Protein AF-B8CAY1-F1 (afdb_monomer_lite)

Organism: Thalassiosira pseudonana (NCBI:txid35128)

Foldseek 3Di:
DDDDDDDDDDDDDDDDDDDDDDPPDDPPPPPPPPPPPPVPPPPPAFQDDLLRCLLQCLLLQWAQDPVRAIDRPLDPPDRSRRPDPVNVVVVCPDPSSVVVVVPDDDPVNVVSVVRSVVSSVPDPDPDDDPVSSVVSVVVSVVVVVPVPDPDDDDDDDDDDDDDVVVVVVVVVVVVVVVVVVVLVVQLVVLVVQLVVLVVVLVVLVVVLVVDPDPVVNVVSVVVNVVSVVSNVVSCVVNVNPPPDDDPDDPPDDD

Radius of gyration: 33.26 Å; chains: 1; bounding box: 83×61×89 Å

pLDDT: mean 76.06, std 18.25, range [37.25, 98.0]

Structure (mmCIF, N/CA/C/O backbone):
data_AF-B8CAY1-F1
#
_entry.id   AF-B8CAY1-F1
#
loop_
_atom_site.group_PDB
_atom_site.id
_atom_site.type_symbol
_atom_site.label_atom_id
_atom_site.label_alt_id
_atom_site.label_comp_id
_atom_site.label_asym_id
_atom_site.label_entity_id
_atom_site.label_seq_id
_atom_site.pdbx_PDB_ins_code
_atom_site.Cartn_x
_atom_site.Cartn_y
_atom_site.Cartn_z
_atom_site.occupancy
_atom_site.B_iso_or_equiv
_atom_site.auth_seq_id
_atom_site.auth_comp_id
_atom_site.auth_asym_id
_atom_site.auth_atom_id
_atom_site.pdbx_PDB_model_num
ATOM 1 N N . MET A 1 1 ? -17.511 -25.324 -53.288 1.00 44.19 1 MET A N 1
ATOM 2 C CA . MET A 1 1 ? -16.467 -26.202 -53.855 1.00 44.19 1 MET A CA 1
ATOM 3 C C . MET A 1 1 ? -15.215 -25.355 -54.034 1.00 44.19 1 MET A C 1
ATOM 5 O O . MET A 1 1 ? -15.142 -24.613 -54.999 1.00 44.19 1 MET A O 1
ATOM 9 N N . TYR A 1 2 ? -14.311 -25.354 -53.051 1.00 42.50 2 TYR A N 1
ATOM 10 C CA . TYR A 1 2 ? -13.087 -24.544 -53.081 1.00 42.50 2 TYR A CA 1
ATOM 11 C C . TYR A 1 2 ? -11.891 -25.460 -53.331 1.00 42.50 2 TYR A C 1
ATOM 13 O O . TYR A 1 2 ? -11.649 -26.403 -52.581 1.00 42.50 2 TYR A O 1
ATOM 21 N N . THR A 1 3 ? -11.205 -25.211 -54.442 1.00 58.97 3 THR A N 1
ATOM 22 C CA . THR A 1 3 ? -10.085 -25.995 -54.959 1.00 58.97 3 THR A CA 1
ATOM 23 C C . THR A 1 3 ? -8.805 -25.697 -54.186 1.00 58.97 3 THR A C 1
ATOM 25 O O . THR A 1 3 ? -8.375 -24.552 -54.074 1.00 58.97 3 THR A O 1
ATOM 28 N N . ASN A 1 4 ? -8.215 -26.769 -53.671 1.00 51.41 4 ASN A N 1
ATOM 29 C CA . ASN A 1 4 ? -6.983 -26.834 -52.901 1.00 51.41 4 ASN A CA 1
ATOM 30 C C . ASN A 1 4 ? -5.775 -26.691 -53.853 1.00 51.41 4 ASN A C 1
ATOM 32 O O . ASN A 1 4 ? -5.495 -27.605 -54.628 1.00 51.41 4 ASN A O 1
ATOM 36 N N . GLN A 1 5 ? -5.095 -25.540 -53.847 1.00 64.19 5 GLN A N 1
ATOM 37 C CA . GLN A 1 5 ? -3.869 -25.316 -54.626 1.00 64.19 5 GLN A CA 1
ATOM 38 C C . GLN A 1 5 ? -2.645 -25.749 -53.808 1.00 64.19 5 GLN A C 1
ATOM 40 O O . GLN A 1 5 ? -2.213 -25.067 -52.882 1.00 64.19 5 GLN A O 1
ATOM 45 N N . HIS A 1 6 ? -2.100 -26.910 -54.172 1.00 61.19 6 HIS A N 1
ATOM 46 C CA . HIS A 1 6 ? -0.779 -27.386 -53.770 1.00 61.19 6 HIS A CA 1
ATOM 47 C C . HIS A 1 6 ? 0.325 -26.460 -54.303 1.00 61.19 6 HIS A C 1
ATOM 49 O O . HIS A 1 6 ? 0.373 -26.175 -55.499 1.00 61.19 6 HIS A O 1
ATOM 55 N N . GLN A 1 7 ? 1.248 -26.054 -53.430 1.00 64.50 7 GLN A N 1
ATOM 56 C CA . GLN A 1 7 ? 2.532 -25.470 -53.822 1.00 64.50 7 GLN A CA 1
ATOM 57 C C . GLN A 1 7 ? 3.607 -26.571 -53.897 1.00 64.50 7 GLN A C 1
ATOM 59 O O . GLN A 1 7 ? 3.694 -27.381 -52.971 1.00 64.50 7 GLN A O 1
ATOM 64 N N . PRO A 1 8 ? 4.434 -26.621 -54.959 1.00 66.00 8 PRO A N 1
ATOM 65 C CA . PRO A 1 8 ? 5.536 -27.572 -55.060 1.00 66.00 8 PRO A CA 1
ATOM 66 C C . PRO A 1 8 ? 6.765 -27.129 -54.251 1.00 66.00 8 PRO A C 1
ATOM 68 O O . PRO A 1 8 ? 7.164 -25.963 -54.262 1.00 66.00 8 PRO A O 1
ATOM 71 N N . ALA A 1 9 ? 7.381 -28.104 -53.580 1.00 54.41 9 ALA A N 1
ATOM 72 C CA . ALA A 1 9 ? 8.656 -27.983 -52.888 1.00 54.41 9 ALA A CA 1
ATOM 73 C C . ALA A 1 9 ? 9.803 -27.778 -53.892 1.00 54.41 9 ALA A C 1
ATOM 75 O O . ALA A 1 9 ? 10.026 -28.608 -54.774 1.00 54.41 9 ALA A O 1
ATOM 76 N N . MET A 1 10 ? 10.543 -26.682 -53.739 1.00 60.94 10 MET A N 1
ATOM 77 C CA . MET A 1 10 ? 11.768 -26.416 -54.491 1.00 60.94 10 MET A CA 1
ATOM 78 C C . MET A 1 10 ? 12.955 -26.992 -53.712 1.00 60.94 10 MET A C 1
ATOM 80 O O . MET A 1 10 ? 13.333 -26.479 -52.660 1.00 60.94 10 MET A O 1
ATOM 84 N N . ASN A 1 11 ? 13.514 -28.081 -54.240 1.00 55.41 11 ASN A N 1
ATOM 85 C CA . ASN A 1 11 ? 14.822 -28.621 -53.878 1.00 55.41 11 ASN A CA 1
ATOM 86 C C . ASN A 1 11 ? 15.917 -27.670 -54.377 1.00 55.41 11 ASN A C 1
ATOM 88 O O . ASN A 1 11 ? 16.112 -27.547 -55.585 1.00 55.41 11 ASN A O 1
ATOM 92 N N . THR A 1 12 ? 16.677 -27.061 -53.471 1.00 63.47 12 THR A N 1
ATOM 93 C CA . THR A 1 12 ? 17.927 -26.373 -53.819 1.00 63.47 12 THR A CA 1
ATOM 94 C C . THR A 1 12 ? 19.101 -27.288 -53.497 1.00 63.47 12 THR A C 1
ATOM 96 O O . THR A 1 12 ? 19.533 -27.408 -52.352 1.00 63.47 12 THR A O 1
ATOM 99 N N . MET A 1 13 ? 19.605 -27.961 -54.533 1.00 51.16 13 MET A N 1
ATOM 100 C CA . MET A 1 13 ? 20.924 -28.582 -54.523 1.00 51.16 13 MET A CA 1
ATOM 101 C C . MET A 1 13 ? 21.979 -27.479 -54.641 1.00 51.16 13 MET A C 1
ATOM 103 O O . MET A 1 13 ? 22.050 -26.812 -55.669 1.00 51.16 13 MET A O 1
ATOM 107 N N . HIS A 1 14 ? 22.818 -27.313 -53.622 1.00 58.50 14 HIS A N 1
ATOM 108 C CA . HIS A 1 14 ? 24.089 -26.605 -53.759 1.00 58.50 14 HIS A CA 1
ATOM 109 C C . HIS A 1 14 ? 25.234 -27.601 -53.594 1.00 58.50 14 HIS A C 1
ATOM 111 O O . HIS A 1 14 ? 25.633 -27.969 -52.494 1.00 58.50 14 HIS A O 1
ATOM 117 N N . THR A 1 15 ? 25.643 -28.101 -54.759 1.00 55.75 15 THR A N 1
ATOM 118 C CA . THR A 1 15 ? 27.023 -28.283 -55.223 1.00 55.75 15 THR A CA 1
ATOM 119 C C . THR A 1 15 ? 28.120 -28.241 -54.158 1.00 55.75 15 THR A C 1
ATOM 121 O O . THR A 1 15 ? 28.493 -27.183 -53.650 1.00 55.75 15 THR A O 1
ATOM 124 N N . ALA A 1 16 ? 28.688 -29.422 -53.921 1.00 51.72 16 ALA A N 1
ATOM 125 C CA . ALA A 1 16 ? 30.078 -29.593 -53.541 1.00 51.72 16 ALA A CA 1
ATOM 126 C C . ALA A 1 16 ? 30.981 -29.080 -54.671 1.00 51.72 16 ALA A C 1
ATOM 128 O O . ALA A 1 16 ? 30.746 -29.454 -55.812 1.00 51.72 16 ALA A O 1
ATOM 129 N N . GLU A 1 17 ? 31.970 -28.249 -54.339 1.00 53.72 17 GLU A 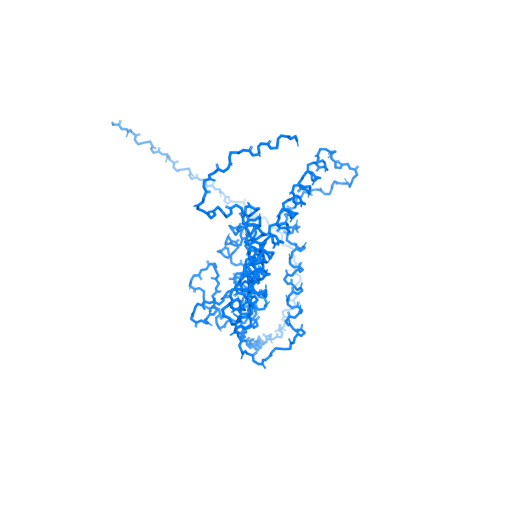N 1
ATOM 130 C CA . GLU A 1 17 ? 33.270 -28.104 -55.018 1.00 53.72 17 GLU A CA 1
ATOM 131 C C . GLU A 1 17 ? 34.014 -26.905 -54.411 1.00 53.72 17 GLU A C 1
ATOM 133 O O . GLU A 1 17 ? 33.701 -25.756 -54.698 1.00 53.72 17 GLU A O 1
ATOM 138 N N . HIS A 1 18 ? 34.973 -27.179 -53.523 1.00 53.41 18 HIS A N 1
ATOM 139 C CA . HIS A 1 18 ? 36.296 -26.543 -53.542 1.00 53.41 18 HIS A CA 1
ATOM 140 C C . HIS A 1 18 ? 37.198 -27.206 -52.493 1.00 53.41 18 HIS A C 1
ATOM 142 O O . HIS A 1 18 ? 37.331 -26.765 -51.352 1.00 53.41 18 HIS A O 1
ATOM 148 N N . LEU A 1 19 ? 37.821 -28.305 -52.918 1.00 54.28 19 LEU A N 1
ATOM 149 C CA . LEU A 1 19 ? 39.133 -28.708 -52.430 1.00 54.28 19 LEU A CA 1
ATOM 150 C C . LEU A 1 19 ? 40.148 -27.768 -53.084 1.00 54.28 19 LEU A C 1
ATOM 152 O O . LEU A 1 19 ? 40.289 -27.765 -54.305 1.00 54.28 19 LEU A O 1
ATOM 156 N N . ALA A 1 20 ? 40.823 -26.953 -52.283 1.00 55.09 20 ALA A N 1
ATOM 157 C CA . ALA A 1 20 ? 42.065 -26.311 -52.680 1.00 55.09 20 ALA A CA 1
ATOM 158 C C . ALA A 1 20 ? 43.007 -26.297 -51.479 1.00 55.09 20 ALA A C 1
ATOM 160 O O . ALA A 1 20 ? 42.711 -25.727 -50.428 1.00 55.09 20 ALA A O 1
ATOM 161 N N . ASP A 1 21 ? 44.116 -26.992 -51.683 1.00 53.00 21 ASP A N 1
ATOM 162 C CA . ASP A 1 21 ? 45.284 -27.088 -50.834 1.00 53.00 21 ASP A CA 1
ATOM 163 C C . ASP A 1 21 ? 45.759 -25.732 -50.315 1.00 53.00 21 ASP A C 1
ATOM 165 O O . ASP A 1 21 ? 46.073 -24.826 -51.083 1.00 53.00 21 ASP A O 1
ATOM 169 N N . LEU A 1 22 ? 45.934 -25.651 -48.999 1.00 53.59 22 LEU A N 1
ATOM 170 C CA . LEU A 1 22 ? 46.933 -24.792 -48.374 1.00 53.59 22 LEU A CA 1
ATOM 171 C C . LEU A 1 22 ? 47.542 -25.573 -47.210 1.00 53.59 22 LEU A C 1
ATOM 173 O O . LEU A 1 22 ? 47.241 -25.367 -46.035 1.00 53.59 22 LEU A O 1
ATOM 177 N N . ALA A 1 23 ? 48.415 -26.508 -47.586 1.00 52.19 23 ALA A N 1
ATOM 178 C CA . ALA A 1 23 ? 49.401 -27.124 -46.715 1.00 52.19 23 ALA A CA 1
ATOM 179 C C . ALA A 1 23 ? 50.360 -26.038 -46.202 1.00 52.19 23 ALA A C 1
ATOM 181 O O . ALA A 1 23 ? 51.444 -25.818 -46.736 1.00 52.19 23 ALA A O 1
ATOM 182 N N . THR A 1 24 ? 49.937 -25.331 -45.157 1.00 56.81 24 THR A N 1
ATOM 183 C CA . THR A 1 24 ? 50.842 -24.539 -44.328 1.00 56.81 24 THR A CA 1
ATOM 184 C C . THR A 1 24 ? 51.292 -25.470 -43.218 1.00 56.81 24 THR A C 1
ATOM 186 O O . THR A 1 24 ? 50.493 -25.844 -42.361 1.00 56.81 24 THR A O 1
ATOM 189 N N . GLY A 1 25 ? 52.548 -25.912 -43.287 1.00 52.34 25 GLY A N 1
ATOM 190 C CA . GLY A 1 25 ? 53.170 -26.729 -42.255 1.00 52.34 25 GLY A CA 1
ATOM 191 C C . GLY A 1 25 ? 53.068 -26.026 -40.907 1.00 52.34 25 GLY A C 1
ATOM 192 O O . GLY A 1 25 ? 53.825 -25.099 -40.625 1.00 52.34 25 GLY A O 1
ATOM 193 N N . MET A 1 26 ? 52.113 -26.458 -40.085 1.00 51.56 26 MET A N 1
ATOM 194 C CA . MET A 1 26 ? 52.107 -26.115 -38.675 1.00 51.56 26 MET A CA 1
ATOM 195 C C . MET A 1 26 ? 53.232 -26.913 -38.012 1.00 51.56 26 MET A C 1
ATOM 197 O O . MET A 1 26 ? 53.276 -28.135 -38.181 1.00 51.56 26 MET A O 1
ATOM 201 N N . PRO A 1 27 ? 54.151 -26.260 -37.282 1.00 56.41 27 PRO A N 1
ATOM 202 C CA . PRO A 1 27 ? 55.134 -26.979 -36.492 1.00 56.41 27 PRO A CA 1
ATOM 203 C C . PRO A 1 27 ? 54.383 -27.902 -35.531 1.00 56.41 27 PRO A C 1
ATOM 205 O O . PRO A 1 27 ? 53.401 -27.484 -34.912 1.00 56.41 27 PRO A O 1
ATOM 208 N N . GLN A 1 28 ? 54.823 -29.159 -35.443 1.00 52.56 28 GLN A N 1
ATOM 209 C CA . GLN A 1 28 ? 54.393 -30.086 -34.405 1.00 52.56 28 GLN A CA 1
ATOM 210 C C . GLN A 1 28 ? 54.752 -29.457 -33.058 1.00 52.56 28 GLN A C 1
ATOM 212 O O . GLN A 1 28 ? 55.863 -29.613 -32.560 1.00 52.56 28 GLN A O 1
ATOM 217 N N . ALA A 1 29 ? 53.818 -28.692 -32.497 1.00 54.00 29 ALA A N 1
ATOM 218 C CA . ALA A 1 29 ? 53.838 -28.371 -31.091 1.00 54.00 29 ALA A CA 1
ATOM 219 C C . ALA A 1 29 ? 53.759 -29.720 -30.386 1.00 54.00 29 ALA A C 1
ATOM 221 O O . ALA A 1 29 ? 52.777 -30.452 -30.540 1.00 54.00 29 ALA A O 1
ATOM 222 N N . GLU A 1 30 ? 54.850 -30.073 -29.712 1.00 51.19 30 GLU A N 1
ATOM 223 C CA . GLU A 1 30 ? 54.909 -31.178 -28.774 1.00 51.19 30 GLU A CA 1
ATOM 224 C C . GLU A 1 30 ? 53.593 -31.185 -27.998 1.00 51.19 30 GLU A C 1
ATOM 226 O O . GLU A 1 30 ? 53.228 -30.186 -27.370 1.00 51.19 30 GLU A O 1
ATOM 231 N N . TYR A 1 31 ? 52.846 -32.287 -28.103 1.00 55.62 31 TYR A N 1
ATOM 232 C CA . TYR A 1 31 ? 51.716 -32.575 -27.233 1.00 55.62 31 TYR A CA 1
ATOM 233 C C . TYR A 1 31 ? 52.285 -32.744 -25.823 1.00 55.62 31 TYR A C 1
ATOM 235 O O . TYR A 1 31 ? 52.458 -33.855 -25.323 1.00 55.62 31 TYR A O 1
ATOM 243 N N . GLY A 1 32 ? 52.632 -31.618 -25.201 1.00 47.75 32 GLY A N 1
ATOM 244 C CA . GLY A 1 32 ? 52.890 -31.529 -23.788 1.00 47.75 32 GLY A CA 1
ATOM 245 C C . GLY A 1 32 ? 51.671 -32.123 -23.117 1.00 47.75 32 GLY A C 1
ATOM 246 O O . GLY A 1 32 ? 50.548 -31.684 -23.368 1.00 47.75 32 GLY A O 1
ATOM 247 N N . HIS A 1 33 ? 51.906 -33.177 -22.340 1.00 54.03 33 HIS A N 1
ATOM 248 C CA . HIS A 1 33 ? 50.968 -33.704 -21.368 1.00 54.03 33 HIS A CA 1
ATOM 249 C C . HIS A 1 33 ? 50.264 -32.516 -20.712 1.00 54.03 33 HIS A C 1
ATOM 251 O O . HIS A 1 33 ? 50.858 -31.803 -19.901 1.00 54.03 33 HIS A O 1
ATOM 257 N N . HIS A 1 34 ? 49.019 -32.259 -21.120 1.00 56.81 34 HIS A N 1
ATOM 258 C CA . HIS A 1 34 ? 48.169 -31.330 -20.406 1.00 56.81 34 HIS A CA 1
ATOM 259 C C . HIS A 1 34 ? 48.083 -31.936 -19.008 1.00 56.81 34 HIS A C 1
ATOM 261 O O . HIS A 1 34 ? 47.646 -33.086 -18.908 1.00 56.81 34 HIS A O 1
ATOM 267 N N . PRO A 1 35 ? 48.572 -31.257 -17.954 1.00 60.88 35 PRO A N 1
ATOM 268 C CA . PRO A 1 35 ? 48.470 -31.805 -16.616 1.00 60.88 35 PRO A CA 1
ATOM 269 C C . PRO A 1 35 ? 46.997 -32.100 -16.416 1.00 60.88 35 PRO A C 1
ATOM 271 O O . PRO A 1 35 ? 46.182 -31.207 -16.665 1.00 60.88 35 PRO A O 1
ATOM 274 N N . ASP A 1 36 ? 46.675 -33.350 -16.071 1.00 55.72 36 ASP A N 1
ATOM 275 C CA . ASP A 1 36 ? 45.325 -33.783 -15.751 1.00 55.72 36 ASP A CA 1
ATOM 276 C C . ASP A 1 36 ? 44.711 -32.701 -14.875 1.00 55.72 36 ASP A C 1
ATOM 278 O O . ASP A 1 36 ? 45.026 -32.573 -13.686 1.00 55.72 36 ASP A O 1
ATOM 282 N N . HIS A 1 37 ? 43.874 -31.857 -15.485 1.00 59.72 37 HIS A N 1
ATOM 283 C CA . HIS A 1 37 ? 43.064 -30.913 -14.758 1.00 59.72 37 HIS A CA 1
ATOM 284 C C . HIS A 1 37 ? 42.048 -31.805 -14.083 1.00 59.72 37 HIS A C 1
ATOM 286 O O . HIS A 1 37 ? 40.958 -32.031 -14.603 1.00 59.72 37 HIS A O 1
ATOM 292 N N . GLN A 1 38 ? 42.448 -32.362 -12.938 1.00 58.31 38 GLN A N 1
ATOM 293 C CA . GLN A 1 38 ? 41.553 -32.963 -11.985 1.00 58.31 38 GLN A CA 1
ATOM 294 C C . GLN A 1 38 ? 40.477 -31.909 -11.806 1.00 58.31 38 GLN A C 1
ATOM 296 O O . GLN A 1 38 ? 40.709 -30.856 -11.206 1.00 58.31 38 GLN A O 1
ATOM 301 N N . HIS A 1 39 ? 39.326 -32.136 -12.438 1.00 57.56 39 HIS A N 1
ATOM 302 C CA . HIS A 1 39 ? 38.147 -31.322 -12.260 1.00 57.56 39 HIS A CA 1
ATOM 303 C C . HIS A 1 39 ? 37.698 -31.607 -10.835 1.00 57.56 39 HIS A C 1
ATOM 305 O O . HIS A 1 39 ? 36.785 -32.400 -10.599 1.00 57.56 39 HIS A O 1
ATOM 311 N N . GLY A 1 40 ? 38.418 -31.013 -9.878 1.00 59.66 40 GLY A N 1
ATOM 312 C CA . GLY A 1 40 ? 38.117 -31.058 -8.469 1.00 59.66 40 GLY A CA 1
ATOM 313 C C . GLY A 1 40 ? 36.659 -30.684 -8.380 1.00 59.66 40 GLY A C 1
ATOM 314 O O . GLY A 1 40 ? 36.261 -29.609 -8.842 1.00 59.66 40 GLY A O 1
ATOM 315 N N . LYS A 1 41 ? 35.846 -31.641 -7.923 1.00 67.38 41 LYS A N 1
ATOM 316 C CA . LYS A 1 41 ? 34.405 -31.463 -7.796 1.00 67.38 41 LYS A CA 1
ATOM 317 C C . LYS A 1 41 ? 34.234 -30.192 -6.980 1.00 67.38 41 LYS A C 1
ATOM 319 O O . LYS A 1 41 ? 34.569 -30.187 -5.798 1.00 67.38 41 LYS A O 1
ATOM 324 N N . ARG A 1 42 ? 33.814 -29.101 -7.636 1.00 65.56 42 ARG A N 1
ATOM 325 C CA . ARG A 1 42 ? 33.653 -27.812 -6.962 1.00 65.56 42 ARG A CA 1
ATOM 326 C C . ARG A 1 42 ? 32.787 -28.073 -5.732 1.00 65.56 42 ARG A C 1
ATOM 328 O O . ARG A 1 42 ? 31.792 -28.797 -5.874 1.00 65.56 42 ARG A O 1
ATOM 335 N N . PRO A 1 43 ? 33.165 -27.561 -4.549 1.00 73.25 43 PRO A N 1
ATOM 336 C CA . PRO A 1 43 ? 32.352 -27.740 -3.359 1.00 73.25 43 PRO A CA 1
ATOM 337 C C . PRO A 1 43 ? 30.927 -27.318 -3.712 1.00 73.25 43 PRO A C 1
ATOM 339 O O . PRO A 1 43 ? 30.716 -26.229 -4.251 1.00 73.25 43 PRO A O 1
ATOM 342 N N . ARG A 1 44 ? 29.967 -28.234 -3.528 1.00 73.00 44 ARG A N 1
ATOM 343 C CA . ARG A 1 44 ? 28.569 -27.963 -3.871 1.00 73.00 44 ARG A CA 1
ATOM 344 C C . ARG A 1 44 ? 28.138 -26.764 -3.038 1.00 73.00 44 ARG A C 1
ATOM 346 O O . ARG A 1 44 ? 28.232 -26.810 -1.812 1.00 73.00 44 ARG A O 1
ATOM 353 N N . ALA A 1 45 ? 27.736 -25.686 -3.705 1.00 84.06 45 ALA A N 1
ATOM 354 C CA . ALA A 1 45 ? 27.273 -24.504 -3.006 1.00 84.06 45 ALA A CA 1
ATOM 355 C C . ALA A 1 45 ? 26.043 -24.877 -2.169 1.00 84.06 45 ALA A C 1
ATOM 357 O O . ALA A 1 45 ? 25.208 -25.686 -2.583 1.00 84.06 45 ALA A O 1
ATOM 358 N N . LYS A 1 46 ? 25.973 -24.330 -0.955 1.00 89.25 46 LYS A N 1
ATOM 359 C CA . LYS A 1 46 ? 24.850 -24.586 -0.057 1.00 89.25 46 LYS A CA 1
ATOM 360 C C . LYS A 1 46 ? 23.578 -23.964 -0.657 1.00 89.25 46 LYS A C 1
ATOM 362 O O . LYS A 1 46 ? 23.658 -22.842 -1.172 1.00 89.25 46 LYS A O 1
ATOM 367 N N . PRO A 1 47 ? 22.428 -24.661 -0.601 1.00 91.94 47 PRO A N 1
ATOM 368 C CA . PRO A 1 47 ? 21.140 -24.058 -0.921 1.00 91.94 47 PRO A CA 1
ATOM 369 C C . PRO A 1 47 ? 20.924 -22.786 -0.100 1.00 91.94 47 PRO A C 1
ATOM 371 O O . PRO A 1 47 ? 21.348 -22.715 1.056 1.00 91.94 47 PRO A O 1
ATOM 374 N N . LEU A 1 48 ? 20.295 -21.780 -0.706 1.00 90.44 48 LEU A N 1
ATOM 375 C CA . LEU A 1 48 ? 19.945 -20.558 0.014 1.00 90.44 48 LEU A CA 1
ATOM 376 C C . LEU A 1 48 ? 18.787 -20.834 0.973 1.00 90.44 48 LEU A C 1
ATOM 378 O O . LEU A 1 48 ? 17.856 -21.562 0.623 1.00 90.44 48 LEU A O 1
ATOM 382 N N . THR A 1 49 ? 18.818 -20.209 2.152 1.00 91.25 49 THR A N 1
ATOM 383 C CA . THR A 1 49 ? 17.642 -20.201 3.033 1.00 91.25 49 THR A CA 1
ATOM 384 C C . THR A 1 49 ? 16.513 -19.400 2.394 1.00 91.25 49 THR A C 1
ATOM 386 O O . THR A 1 49 ? 16.729 -18.628 1.448 1.00 91.25 49 THR A O 1
ATOM 389 N N . HIS A 1 50 ? 15.293 -19.558 2.912 1.00 91.00 50 HIS A N 1
ATOM 390 C CA . HIS A 1 50 ? 14.152 -18.870 2.327 1.00 91.00 50 HIS A CA 1
ATOM 391 C C . HIS A 1 50 ? 14.330 -17.343 2.352 1.00 91.00 50 HIS A C 1
ATOM 393 O O . HIS A 1 50 ? 14.213 -16.660 1.330 1.00 91.00 50 HIS A O 1
ATOM 399 N N . LYS A 1 51 ? 14.734 -16.824 3.512 1.00 88.62 51 LYS A N 1
ATOM 400 C CA . LYS A 1 51 ? 15.012 -15.404 3.720 1.00 88.62 51 LYS A CA 1
ATOM 401 C C . LYS A 1 51 ? 16.096 -14.895 2.766 1.00 88.62 51 LYS A C 1
ATOM 403 O O . LYS A 1 51 ? 15.901 -13.884 2.097 1.00 88.62 51 LYS A O 1
ATOM 408 N N . GLN A 1 52 ? 17.198 -15.636 2.607 1.00 90.31 52 GLN A N 1
ATOM 409 C CA . GLN A 1 52 ? 18.288 -15.266 1.693 1.00 90.31 52 GLN A CA 1
ATOM 410 C C . GLN A 1 52 ? 17.845 -15.191 0.227 1.00 90.31 52 GLN A C 1
ATOM 412 O O . GLN A 1 52 ? 18.257 -14.285 -0.502 1.00 90.31 52 GLN A O 1
ATOM 417 N N . ALA A 1 53 ? 17.030 -16.147 -0.218 1.00 92.06 53 ALA A N 1
ATOM 418 C CA . ALA A 1 53 ? 16.531 -16.182 -1.585 1.00 92.06 53 ALA A CA 1
ATOM 419 C C . ALA A 1 53 ? 15.578 -15.014 -1.876 1.00 92.06 53 ALA A C 1
ATOM 421 O O . ALA A 1 53 ? 15.733 -14.355 -2.906 1.00 92.06 53 ALA A O 1
ATOM 422 N N . LEU A 1 54 ? 14.652 -14.711 -0.959 1.00 90.56 54 LEU A N 1
ATOM 423 C CA . LEU A 1 54 ? 13.764 -13.549 -1.068 1.00 90.56 54 LEU A CA 1
ATOM 424 C C . LEU A 1 54 ? 14.574 -12.258 -1.126 1.00 90.56 54 LEU A C 1
ATOM 426 O O . LEU A 1 54 ? 14.451 -11.490 -2.073 1.00 90.56 54 LEU A O 1
ATOM 430 N N . ILE A 1 55 ? 15.476 -12.064 -0.168 1.00 88.88 55 ILE A N 1
ATOM 431 C CA . ILE A 1 55 ? 16.311 -10.867 -0.068 1.00 88.88 55 ILE A CA 1
ATOM 432 C C . ILE A 1 55 ? 17.098 -10.619 -1.363 1.00 88.88 55 ILE A C 1
ATOM 434 O O . ILE A 1 55 ? 17.119 -9.498 -1.873 1.00 88.88 55 ILE A O 1
ATOM 438 N N . LYS A 1 56 ? 17.708 -11.659 -1.943 1.00 91.44 56 LYS A N 1
ATOM 439 C CA . LYS A 1 56 ? 18.513 -11.511 -3.165 1.00 91.44 56 LYS A CA 1
ATOM 440 C C . LYS A 1 56 ? 17.688 -11.379 -4.442 1.00 91.44 56 LYS A C 1
ATOM 442 O O . LYS A 1 56 ? 18.143 -10.727 -5.382 1.00 91.44 56 LYS A O 1
ATOM 447 N N . PHE A 1 57 ? 16.526 -12.025 -4.517 1.00 93.06 57 PHE A N 1
ATOM 448 C CA . PHE A 1 57 ? 15.859 -12.273 -5.796 1.00 93.06 57 PHE A CA 1
ATOM 449 C C . PHE A 1 57 ? 14.378 -11.876 -5.855 1.00 93.06 57 PHE A C 1
ATOM 451 O O . PHE A 1 57 ? 13.740 -12.134 -6.877 1.00 93.06 57 PHE A O 1
ATOM 458 N N . TRP A 1 58 ? 13.826 -11.199 -4.840 1.00 90.44 58 TRP A N 1
ATOM 459 C CA . TRP A 1 58 ? 12.432 -10.722 -4.845 1.00 90.44 58 TRP A CA 1
ATOM 460 C C . TRP A 1 58 ? 12.096 -9.895 -6.096 1.00 90.44 58 TRP A C 1
ATOM 462 O O . TRP A 1 58 ? 11.064 -10.093 -6.739 1.00 90.44 58 TRP A O 1
ATOM 472 N N . SER A 1 59 ? 13.024 -9.032 -6.523 1.00 89.62 59 SER A N 1
ATOM 473 C CA . SER A 1 59 ? 12.860 -8.161 -7.695 1.00 89.62 59 SER A CA 1
ATOM 474 C C . SER A 1 59 ? 12.723 -8.931 -9.014 1.00 89.62 59 SER A C 1
ATOM 476 O O . SER A 1 59 ? 12.193 -8.397 -9.992 1.00 89.62 59 SER A O 1
ATOM 478 N N . ARG A 1 60 ? 13.154 -10.198 -9.031 1.00 91.31 60 ARG A N 1
ATOM 479 C CA . ARG A 1 60 ? 13.085 -11.117 -10.175 1.00 91.31 60 ARG A CA 1
ATOM 480 C C . ARG A 1 60 ? 11.930 -12.114 -10.071 1.00 91.31 60 ARG A C 1
ATOM 482 O O . ARG A 1 60 ? 11.925 -13.121 -10.765 1.00 91.31 60 ARG A O 1
ATOM 489 N N . GLY A 1 61 ? 10.939 -11.848 -9.220 1.00 90.44 61 GLY A N 1
ATOM 490 C CA . GLY A 1 61 ? 9.728 -12.669 -9.144 1.00 90.44 61 GLY A CA 1
ATOM 491 C C . GLY A 1 61 ? 9.835 -13.887 -8.235 1.00 90.44 61 GLY A C 1
ATOM 492 O O . GLY A 1 61 ? 9.113 -14.857 -8.447 1.00 90.44 61 GLY A O 1
ATOM 493 N N . ILE A 1 62 ? 10.737 -13.859 -7.254 1.00 92.69 62 ILE A N 1
ATOM 494 C CA . ILE A 1 62 ? 10.757 -14.844 -6.170 1.00 92.69 62 ILE A CA 1
ATOM 495 C C . ILE A 1 62 ? 9.810 -14.381 -5.063 1.00 92.69 62 ILE A C 1
ATOM 497 O O . ILE A 1 62 ? 9.922 -13.249 -4.597 1.00 92.69 62 ILE A O 1
ATOM 501 N N . VAL A 1 63 ? 8.887 -15.255 -4.665 1.00 91.19 63 VAL A N 1
ATOM 502 C CA . VAL A 1 63 ? 7.855 -14.990 -3.651 1.00 91.19 63 VAL A CA 1
ATOM 503 C C . VAL A 1 63 ? 7.687 -16.196 -2.728 1.00 91.19 63 VAL A C 1
ATOM 505 O O . VAL A 1 63 ? 7.976 -17.326 -3.128 1.00 91.19 63 VAL A O 1
ATOM 508 N N . LEU A 1 64 ? 7.204 -15.965 -1.507 1.00 90.56 64 LEU A N 1
ATOM 509 C CA . LEU A 1 64 ? 6.632 -17.019 -0.667 1.00 90.56 64 LEU A CA 1
ATOM 510 C C . LEU A 1 64 ? 5.189 -17.284 -1.074 1.00 90.56 64 LEU A C 1
ATOM 512 O O . LEU A 1 64 ? 4.415 -16.345 -1.274 1.00 90.56 64 LEU A O 1
ATOM 516 N N . ASP A 1 65 ? 4.843 -18.560 -1.183 1.00 89.25 65 ASP A N 1
ATOM 517 C CA . ASP A 1 65 ? 3.462 -18.996 -1.331 1.00 89.25 65 ASP A CA 1
ATOM 518 C C . ASP A 1 65 ? 2.800 -19.198 0.045 1.00 89.25 65 ASP A C 1
ATOM 520 O O . ASP A 1 65 ? 3.458 -19.138 1.086 1.00 89.25 65 ASP A O 1
ATOM 524 N N . ALA A 1 66 ? 1.488 -19.430 0.062 1.00 87.12 66 ALA A N 1
ATOM 525 C CA . ALA A 1 66 ? 0.697 -19.593 1.283 1.00 87.12 66 ALA A CA 1
ATOM 526 C C . ALA A 1 66 ? 1.154 -20.775 2.161 1.00 87.12 66 ALA A C 1
ATOM 528 O O . ALA A 1 66 ? 0.911 -20.781 3.363 1.00 87.12 66 ALA A O 1
ATOM 529 N N . ASP A 1 67 ? 1.831 -21.762 1.568 1.00 88.00 67 ASP A N 1
ATOM 530 C CA . ASP A 1 67 ? 2.429 -22.912 2.256 1.00 88.00 67 ASP A CA 1
ATOM 531 C C . ASP A 1 67 ? 3.803 -22.601 2.890 1.00 88.00 67 ASP A C 1
ATOM 533 O O . ASP A 1 67 ? 4.437 -23.488 3.460 1.00 88.00 67 ASP A O 1
ATOM 537 N N . GLY A 1 68 ? 4.289 -21.360 2.777 1.00 85.56 68 GLY A N 1
ATOM 538 C CA . GLY A 1 68 ? 5.609 -20.946 3.254 1.00 85.56 68 GLY A CA 1
ATOM 539 C C . GLY A 1 68 ? 6.769 -21.440 2.381 1.00 85.56 68 GLY A C 1
ATOM 540 O O . GLY A 1 68 ? 7.936 -21.243 2.730 1.00 85.56 68 GLY A O 1
ATOM 541 N N . SER A 1 69 ? 6.484 -22.078 1.242 1.00 89.75 69 SER A N 1
ATOM 542 C CA . SER A 1 69 ? 7.506 -22.478 0.280 1.00 89.75 69 SER A CA 1
ATOM 543 C C . SER A 1 69 ? 7.822 -21.341 -0.687 1.00 89.75 69 SER A C 1
ATOM 545 O O . SER A 1 69 ? 6.969 -20.533 -1.058 1.00 89.75 69 SER A O 1
ATOM 547 N N . ILE A 1 70 ? 9.078 -21.274 -1.123 1.00 90.56 70 ILE A N 1
ATOM 548 C CA . ILE A 1 70 ? 9.477 -20.308 -2.145 1.00 90.56 70 ILE A CA 1
ATOM 549 C C . ILE A 1 70 ? 9.047 -20.799 -3.518 1.00 90.56 70 ILE A C 1
ATOM 551 O O . ILE A 1 70 ? 9.287 -21.955 -3.876 1.00 90.56 70 ILE A O 1
ATOM 555 N N . LYS A 1 71 ? 8.489 -19.891 -4.324 1.00 92.56 71 LYS A N 1
ATOM 556 C CA . LYS A 1 71 ? 8.125 -20.128 -5.727 1.00 92.56 71 LYS A CA 1
ATOM 557 C C . LYS A 1 71 ? 8.622 -18.990 -6.623 1.00 92.56 71 LYS A C 1
ATOM 559 O O . LYS A 1 71 ? 8.877 -17.873 -6.177 1.00 92.56 71 LYS A O 1
ATOM 564 N N . CYS A 1 72 ? 8.793 -19.299 -7.910 1.00 92.88 72 CYS A N 1
ATOM 565 C CA . CYS A 1 72 ? 8.989 -18.291 -8.955 1.00 92.88 72 CYS A CA 1
ATOM 566 C C . CYS A 1 72 ? 7.644 -17.976 -9.602 1.00 92.88 72 CYS A C 1
ATOM 568 O O . CYS A 1 72 ? 6.989 -18.882 -10.121 1.00 92.88 72 CYS A O 1
ATOM 570 N N . SER A 1 73 ? 7.292 -16.698 -9.698 1.00 90.31 73 SER A N 1
ATOM 571 C CA . SER A 1 73 ? 6.075 -16.229 -10.375 1.00 90.31 73 SER A CA 1
ATOM 572 C C . SER A 1 73 ? 5.995 -16.629 -11.854 1.00 90.31 73 SER A C 1
ATOM 574 O O . SER A 1 73 ? 4.918 -16.687 -12.438 1.00 90.31 73 SER A O 1
ATOM 576 N N . CYS A 1 74 ? 7.134 -16.940 -12.470 1.00 89.62 74 CYS A N 1
ATOM 577 C CA . CYS A 1 74 ? 7.241 -17.363 -13.859 1.00 89.62 74 CYS A CA 1
ATOM 578 C C . CYS A 1 74 ? 6.634 -18.748 -14.159 1.00 89.62 74 CYS A C 1
ATOM 580 O O . CYS A 1 74 ? 6.354 -19.052 -15.325 1.00 89.62 74 CYS A O 1
ATOM 582 N N . SER A 1 75 ? 6.512 -19.640 -13.164 1.00 81.06 75 SER A N 1
ATOM 583 C CA . SER A 1 75 ? 5.954 -20.980 -13.370 1.00 81.06 75 SER A CA 1
ATOM 584 C C . SER A 1 75 ? 5.712 -21.740 -12.055 1.00 81.06 75 SER A C 1
ATOM 586 O O . SER A 1 75 ? 6.655 -21.882 -11.274 1.00 81.06 75 SER A O 1
ATOM 588 N N . PRO A 1 76 ? 4.546 -22.395 -11.878 1.00 74.38 76 PRO A N 1
ATOM 589 C CA . PRO A 1 76 ? 4.270 -23.254 -10.717 1.00 74.38 76 PRO A CA 1
ATOM 590 C C . PRO A 1 76 ? 5.204 -24.467 -10.595 1.00 74.38 76 PRO A C 1
ATOM 592 O O . PRO A 1 76 ? 5.368 -25.030 -9.520 1.00 74.38 76 PRO A O 1
ATOM 595 N N . CYS A 1 77 ? 5.821 -24.901 -11.701 1.00 75.50 77 CYS A N 1
ATOM 596 C CA . CYS A 1 77 ? 6.697 -26.077 -11.712 1.00 75.50 77 CYS A CA 1
ATOM 597 C C . CYS A 1 77 ? 8.131 -25.809 -11.225 1.00 75.50 77 CYS A C 1
ATOM 599 O O . CYS A 1 77 ? 8.924 -26.745 -11.112 1.00 75.50 77 CYS A O 1
ATOM 601 N N . CYS A 1 78 ? 8.496 -24.555 -10.952 1.00 82.00 78 CYS A N 1
ATOM 602 C CA . CYS A 1 78 ? 9.810 -24.238 -10.408 1.00 82.00 78 CYS A CA 1
ATOM 603 C C . CYS A 1 78 ? 9.839 -24.578 -8.914 1.00 82.00 78 CYS A C 1
ATOM 605 O O . CYS A 1 78 ? 9.025 -24.066 -8.155 1.00 82.00 78 CYS A O 1
ATOM 607 N N . LYS A 1 79 ? 10.793 -25.422 -8.499 1.00 84.81 79 LYS A N 1
ATOM 608 C CA . LYS A 1 79 ? 11.024 -25.797 -7.094 1.00 84.81 79 LYS A CA 1
ATOM 609 C C . LYS A 1 79 ? 12.330 -25.170 -6.589 1.00 84.81 79 LYS A C 1
ATOM 611 O O . LYS A 1 79 ? 13.361 -25.842 -6.591 1.00 84.81 79 LYS A O 1
ATOM 616 N N . PRO A 1 80 ? 12.323 -23.881 -6.217 1.00 84.50 80 PRO A N 1
ATOM 617 C CA . PRO A 1 80 ? 13.534 -23.146 -5.861 1.00 84.50 80 PRO A CA 1
ATOM 618 C C . PRO A 1 80 ? 14.058 -23.453 -4.447 1.00 84.50 80 PRO A C 1
ATOM 620 O O . PRO A 1 80 ? 15.150 -23.022 -4.092 1.00 84.50 80 PRO A O 1
ATOM 623 N N . GLN A 1 81 ? 13.332 -24.249 -3.659 1.00 82.81 81 GLN A N 1
ATOM 624 C CA . GLN A 1 81 ? 13.681 -24.596 -2.277 1.00 82.81 81 GLN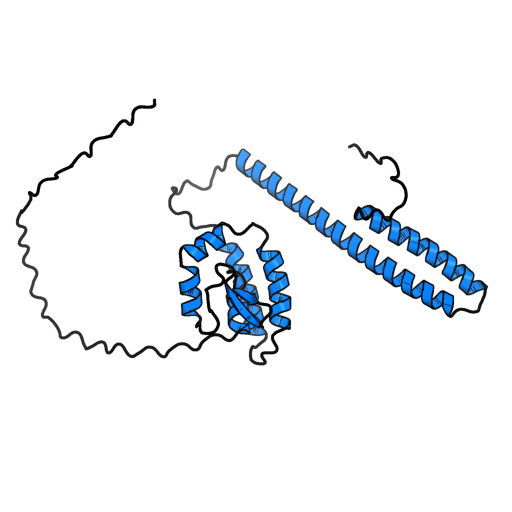 A CA 1
ATOM 625 C C . GLN A 1 81 ? 15.059 -25.265 -2.120 1.00 82.81 81 GLN A C 1
ATOM 627 O O . GLN A 1 81 ? 15.692 -25.136 -1.080 1.00 82.81 81 GLN A O 1
ATOM 632 N N . SER A 1 82 ? 15.553 -25.954 -3.152 1.00 87.50 82 SER A N 1
ATOM 633 C CA . SER A 1 82 ? 16.873 -26.599 -3.135 1.00 87.50 82 SER A CA 1
ATOM 634 C C . SER A 1 82 ? 17.926 -25.854 -3.960 1.00 87.50 82 SER A C 1
ATOM 636 O O . SER A 1 82 ? 18.970 -26.425 -4.278 1.00 87.50 82 SER A O 1
ATOM 638 N N . TRP A 1 83 ? 17.637 -24.629 -4.406 1.00 92.25 83 TRP A N 1
ATOM 639 C CA . TRP A 1 83 ? 18.528 -23.886 -5.290 1.00 92.25 83 TRP A CA 1
ATOM 640 C C . TRP A 1 83 ? 19.589 -23.129 -4.497 1.00 92.25 83 TRP A C 1
ATOM 642 O O . TRP A 1 83 ? 19.312 -22.451 -3.508 1.00 92.25 83 TRP A O 1
ATOM 652 N N . ASP A 1 84 ? 20.824 -23.220 -4.976 1.00 93.62 84 ASP A N 1
ATOM 653 C CA . ASP A 1 84 ? 21.890 -22.312 -4.582 1.00 93.62 84 ASP A 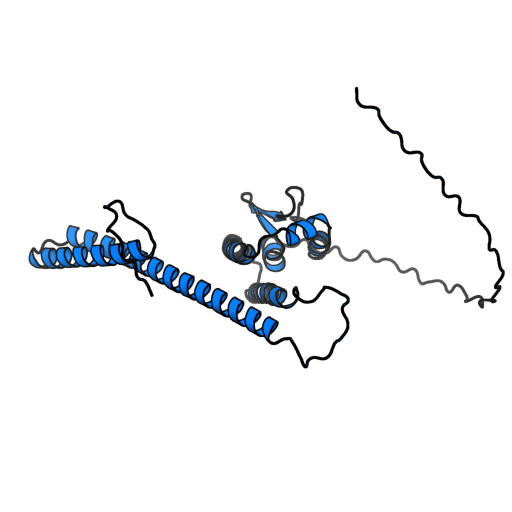CA 1
ATOM 654 C C . ASP A 1 84 ? 21.799 -20.997 -5.381 1.00 93.62 84 ASP A C 1
ATOM 656 O O . ASP A 1 84 ? 21.029 -20.854 -6.338 1.00 93.62 84 ASP A O 1
ATOM 660 N N . SER A 1 85 ? 22.626 -20.017 -5.014 1.00 90.81 85 SER A N 1
ATOM 661 C CA . SER A 1 85 ? 22.667 -18.713 -5.691 1.00 90.81 85 SER A CA 1
ATOM 662 C C . SER A 1 85 ? 22.921 -18.810 -7.205 1.00 90.81 85 SER A C 1
ATOM 664 O O . SER A 1 85 ? 22.481 -17.940 -7.966 1.00 90.81 85 SER A O 1
ATOM 666 N N . TYR A 1 86 ? 23.638 -19.840 -7.660 1.00 91.19 86 TYR A N 1
ATOM 667 C CA . TYR A 1 86 ? 23.942 -20.042 -9.074 1.00 91.19 86 TYR A CA 1
ATOM 668 C C . TYR A 1 86 ? 22.729 -20.596 -9.832 1.00 91.19 86 TYR A C 1
ATOM 670 O O . TYR A 1 86 ? 22.405 -20.100 -10.911 1.00 91.19 86 TYR A O 1
ATOM 678 N N . ALA A 1 87 ? 22.010 -21.556 -9.252 1.00 92.31 87 ALA A N 1
ATOM 679 C CA . ALA A 1 87 ? 20.793 -22.134 -9.803 1.00 92.31 87 ALA A CA 1
ATOM 680 C C . ALA A 1 87 ? 19.695 -21.076 -9.988 1.00 92.31 87 ALA A C 1
ATOM 682 O O . ALA A 1 87 ? 19.092 -21.027 -11.062 1.00 92.31 87 ALA A O 1
ATOM 683 N N . TYR A 1 88 ? 19.513 -20.167 -9.020 1.00 93.62 88 TYR A N 1
ATOM 684 C CA . TYR A 1 88 ? 18.644 -18.993 -9.187 1.00 93.62 88 TYR A CA 1
ATOM 685 C C . TYR A 1 88 ? 19.072 -18.139 -10.385 1.00 93.62 88 TYR A C 1
ATOM 687 O O . TYR A 1 88 ? 18.277 -17.862 -11.281 1.00 93.62 88 TYR A O 1
ATOM 695 N N . THR A 1 89 ? 20.354 -17.773 -10.448 1.00 92.19 89 THR A N 1
ATOM 696 C CA . THR A 1 89 ? 20.885 -16.936 -11.535 1.00 92.19 89 THR A CA 1
ATOM 697 C C . THR A 1 89 ? 20.668 -17.578 -12.906 1.00 92.19 89 THR A C 1
ATOM 699 O O . THR A 1 89 ? 20.216 -16.910 -13.837 1.00 92.19 89 THR A O 1
ATOM 702 N N . ARG A 1 90 ? 20.934 -18.883 -13.027 1.00 93.19 90 ARG A N 1
ATOM 703 C CA . ARG A 1 90 ? 20.716 -19.661 -14.251 1.00 93.19 90 ARG A CA 1
ATOM 704 C C . ARG A 1 90 ? 19.236 -19.732 -14.616 1.00 93.19 90 ARG A C 1
ATOM 706 O O . ARG A 1 90 ? 18.895 -19.615 -15.790 1.00 93.19 90 ARG A O 1
ATOM 713 N N . HIS A 1 91 ? 18.354 -19.888 -13.631 1.00 93.81 91 HIS A N 1
ATOM 714 C CA . HIS A 1 91 ? 16.916 -19.909 -13.866 1.00 93.81 91 HIS A CA 1
ATOM 715 C C . HIS A 1 91 ? 16.421 -18.618 -14.534 1.00 93.81 91 HIS A C 1
ATOM 717 O O . HIS A 1 91 ? 15.693 -18.673 -15.527 1.00 93.81 91 HIS A O 1
ATOM 723 N N . PHE A 1 92 ? 16.888 -17.462 -14.062 1.00 93.75 92 PHE A N 1
ATOM 724 C CA . PHE A 1 92 ? 16.505 -16.164 -14.621 1.00 93.75 92 PHE A CA 1
ATOM 725 C C . PHE A 1 92 ? 17.051 -15.889 -16.030 1.00 93.75 92 PHE A C 1
ATOM 727 O O . PHE A 1 92 ? 16.643 -14.925 -16.679 1.00 93.75 92 PHE A O 1
ATOM 734 N N . GLN A 1 93 ? 17.980 -16.713 -16.516 1.00 91.31 93 GLN A N 1
ATOM 735 C CA . GLN A 1 93 ? 18.487 -16.643 -17.886 1.00 91.31 93 GLN A CA 1
ATOM 736 C C . GLN A 1 93 ? 17.631 -17.452 -18.870 1.00 91.31 93 GLN A C 1
ATOM 738 O O . GLN A 1 93 ? 17.797 -17.308 -20.081 1.00 91.31 93 GLN A O 1
ATOM 743 N N . TYR A 1 94 ? 16.706 -18.294 -18.397 1.00 93.06 94 TYR A N 1
ATOM 744 C CA . TYR A 1 94 ? 15.856 -19.074 -19.291 1.00 93.06 94 TYR A CA 1
ATOM 745 C C . TYR A 1 94 ? 14.844 -18.198 -20.033 1.00 93.06 94 TYR A C 1
ATOM 747 O O . TYR A 1 94 ? 14.217 -17.313 -19.451 1.00 93.06 94 TYR A O 1
ATOM 755 N N . LYS A 1 95 ? 14.602 -18.528 -21.312 1.00 92.12 95 LYS A N 1
ATOM 756 C CA . LYS A 1 95 ? 13.656 -17.813 -22.189 1.00 92.12 95 LYS A CA 1
ATOM 757 C C . LYS A 1 95 ? 12.268 -17.652 -21.563 1.00 92.12 95 LYS A C 1
ATOM 759 O O . LYS A 1 95 ? 11.663 -16.597 -21.695 1.00 92.12 95 LYS A O 1
ATOM 764 N N . LYS A 1 96 ? 11.780 -18.678 -20.853 1.00 90.56 96 LYS A N 1
ATOM 765 C CA . LYS A 1 96 ? 10.478 -18.629 -20.168 1.00 90.56 96 LYS A CA 1
ATOM 766 C C . LYS A 1 96 ? 10.440 -17.537 -19.093 1.00 90.56 96 LYS A C 1
ATOM 768 O O . LYS A 1 96 ? 9.472 -16.790 -19.031 1.00 90.56 96 LYS A O 1
ATOM 773 N N . HIS A 1 97 ? 11.495 -17.425 -18.286 1.00 92.62 97 HIS A N 1
ATOM 774 C CA . HIS A 1 97 ? 11.579 -16.404 -17.244 1.00 92.62 97 HIS A CA 1
ATOM 775 C C . HIS A 1 97 ? 11.773 -15.007 -17.844 1.00 92.62 97 HIS A C 1
ATOM 777 O O . HIS A 1 97 ? 11.121 -14.062 -17.423 1.00 92.62 97 HIS A O 1
ATOM 783 N N . GLN A 1 98 ? 12.610 -14.875 -18.877 1.00 91.69 98 GLN A N 1
ATOM 784 C CA . GLN A 1 98 ? 12.804 -13.599 -19.573 1.00 91.69 98 GLN A CA 1
ATOM 785 C C . GLN A 1 98 ? 11.520 -13.088 -20.233 1.00 91.69 98 GLN A C 1
ATOM 787 O O . GLN A 1 98 ? 11.241 -11.894 -20.173 1.00 91.69 98 GLN A O 1
ATOM 792 N N . LYS A 1 99 ? 10.724 -13.987 -20.827 1.00 91.44 99 LYS A N 1
ATOM 793 C CA . LYS A 1 99 ? 9.404 -13.651 -21.366 1.00 91.44 99 LYS A CA 1
ATOM 794 C C . LYS A 1 99 ? 8.479 -13.137 -20.260 1.00 91.44 99 LYS A C 1
ATOM 796 O O . LYS A 1 99 ? 7.901 -12.071 -20.418 1.00 91.44 99 LYS A O 1
ATOM 801 N N . TRP A 1 100 ? 8.425 -13.836 -19.124 1.00 91.94 100 TRP A N 1
ATOM 802 C CA . TRP A 1 100 ? 7.663 -13.387 -17.956 1.00 91.94 100 TRP A CA 1
ATOM 803 C C . TRP A 1 100 ? 8.130 -12.014 -17.442 1.00 91.94 100 TRP A C 1
ATOM 805 O O . TRP A 1 100 ? 7.301 -11.146 -17.199 1.00 91.94 100 TRP A O 1
ATOM 815 N N . GLU A 1 101 ? 9.443 -11.768 -17.340 1.00 88.75 101 GLU A N 1
ATOM 816 C CA . GLU A 1 101 ? 9.970 -10.450 -16.950 1.00 88.75 101 GLU A CA 1
ATOM 817 C C . GLU A 1 101 ? 9.595 -9.338 -17.942 1.00 88.75 101 GLU A C 1
ATOM 819 O O . GLU A 1 101 ? 9.453 -8.190 -17.525 1.00 88.75 101 GLU A O 1
ATOM 824 N N . ALA A 1 102 ? 9.489 -9.653 -19.237 1.00 86.25 102 ALA A N 1
ATOM 825 C CA . ALA A 1 102 ? 9.150 -8.694 -20.286 1.00 86.25 102 ALA A CA 1
ATOM 826 C C . ALA A 1 102 ? 7.645 -8.385 -20.347 1.00 86.25 102 ALA A C 1
ATOM 828 O O . ALA A 1 102 ? 7.273 -7.255 -20.644 1.00 86.25 102 ALA A O 1
ATOM 829 N N . GLU A 1 103 ? 6.797 -9.375 -20.062 1.00 85.38 103 GLU A N 1
ATOM 830 C CA . GLU A 1 103 ? 5.333 -9.235 -20.000 1.00 85.38 103 GLU A CA 1
ATOM 831 C C . GLU A 1 103 ? 4.855 -8.623 -18.673 1.00 85.38 103 GLU A C 1
ATOM 833 O O . GLU A 1 103 ? 3.690 -8.255 -18.537 1.00 85.38 103 GLU A O 1
ATOM 838 N N . ARG A 1 104 ? 5.749 -8.500 -17.688 1.00 83.31 104 ARG A N 1
ATOM 839 C CA . ARG A 1 104 ? 5.447 -7.922 -16.380 1.00 83.31 104 ARG A CA 1
ATOM 840 C C . ARG A 1 104 ? 5.151 -6.424 -16.498 1.00 83.31 104 ARG A C 1
ATOM 842 O O . ARG A 1 104 ? 5.987 -5.651 -16.962 1.00 83.31 104 ARG A O 1
ATOM 849 N N . GLU A 1 105 ? 3.977 -6.021 -16.021 1.00 73.62 105 GLU A N 1
ATOM 850 C CA . GLU A 1 105 ? 3.487 -4.644 -16.099 1.00 73.62 105 GLU A CA 1
ATOM 851 C C . GLU A 1 105 ? 4.384 -3.646 -15.342 1.00 73.62 105 GLU A C 1
ATOM 853 O O . GLU A 1 105 ? 4.938 -3.938 -14.272 1.00 73.62 105 GLU A O 1
ATOM 858 N N . ALA A 1 106 ? 4.526 -2.441 -15.902 1.00 70.56 106 ALA A N 1
ATOM 859 C CA . ALA A 1 106 ? 5.232 -1.345 -15.251 1.00 70.56 106 ALA A CA 1
ATOM 860 C C . ALA A 1 106 ? 4.461 -0.920 -13.988 1.00 70.56 106 ALA A C 1
ATOM 862 O O . ALA A 1 106 ? 3.338 -0.442 -14.081 1.00 70.56 106 ALA A O 1
ATOM 863 N N . GLY A 1 107 ? 5.068 -1.100 -12.812 1.00 68.38 107 GLY A N 1
ATOM 864 C CA . GLY A 1 107 ? 4.431 -0.842 -11.509 1.00 68.38 107 GLY A CA 1
ATOM 865 C C . GLY A 1 107 ? 4.299 -2.082 -10.619 1.00 68.38 107 GLY A C 1
ATOM 866 O O . GLY A 1 107 ? 4.101 -1.951 -9.414 1.00 68.38 107 GLY A O 1
ATOM 867 N N . TRP A 1 108 ? 4.518 -3.286 -11.164 1.00 77.50 108 TRP A N 1
ATOM 868 C CA . TRP A 1 108 ? 4.527 -4.521 -10.367 1.00 77.50 108 TRP A CA 1
ATOM 869 C C . TRP A 1 108 ? 5.597 -4.515 -9.266 1.00 77.50 108 TRP A C 1
ATOM 871 O O . TRP A 1 108 ? 5.423 -5.143 -8.228 1.00 77.50 108 TRP A O 1
ATOM 881 N N . GLU A 1 109 ? 6.703 -3.796 -9.471 1.00 74.88 109 GLU A N 1
ATOM 882 C CA . GLU A 1 109 ? 7.812 -3.729 -8.514 1.00 74.88 109 GLU A CA 1
ATOM 883 C C . GLU A 1 109 ? 7.429 -3.063 -7.189 1.00 74.88 109 GLU A C 1
ATOM 885 O O . GLU A 1 109 ? 7.907 -3.514 -6.152 1.00 74.88 109 GLU A O 1
ATOM 890 N N . ASP A 1 110 ? 6.552 -2.053 -7.197 1.00 75.06 110 ASP A N 1
ATOM 891 C CA . ASP A 1 110 ? 6.140 -1.356 -5.971 1.00 75.06 110 ASP A CA 1
ATOM 892 C C . ASP A 1 110 ? 5.229 -2.253 -5.116 1.00 75.06 110 ASP A C 1
ATOM 894 O O . ASP A 1 110 ? 5.429 -2.392 -3.907 1.00 75.06 110 ASP A O 1
ATOM 898 N N . LEU A 1 111 ? 4.287 -2.956 -5.758 1.00 77.69 111 LEU A N 1
ATOM 8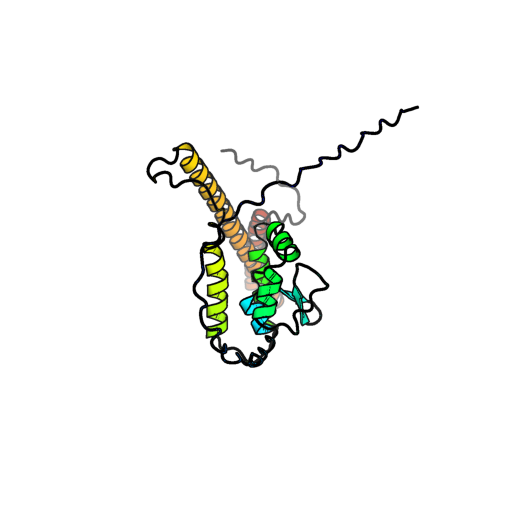99 C CA . LEU A 1 111 ? 3.445 -3.961 -5.101 1.00 77.69 111 LEU A CA 1
ATOM 900 C C . LEU A 1 111 ? 4.267 -5.163 -4.616 1.00 77.69 111 LEU A C 1
ATOM 902 O O . LEU A 1 111 ? 4.070 -5.649 -3.501 1.00 77.69 111 LEU A O 1
ATOM 906 N N . ALA A 1 112 ? 5.214 -5.633 -5.431 1.00 80.06 112 ALA A N 1
ATOM 907 C CA . ALA A 1 112 ? 6.104 -6.727 -5.064 1.00 80.06 112 ALA A CA 1
ATOM 908 C C . ALA A 1 112 ? 7.029 -6.349 -3.906 1.00 80.06 112 ALA A C 1
ATOM 910 O O . ALA A 1 112 ? 7.290 -7.194 -3.057 1.00 80.06 112 ALA A O 1
ATOM 911 N N . TYR A 1 113 ? 7.482 -5.096 -3.830 1.00 80.50 113 TYR A N 1
ATOM 912 C CA . TYR A 1 113 ? 8.294 -4.608 -2.720 1.00 80.50 113 TYR A CA 1
ATOM 913 C C . TYR A 1 113 ? 7.499 -4.557 -1.413 1.00 80.50 113 TYR A C 1
ATOM 915 O O . TYR A 1 113 ? 7.969 -5.045 -0.386 1.00 80.50 113 TYR A O 1
ATOM 923 N N . ALA A 1 114 ? 6.267 -4.042 -1.450 1.00 81.12 114 ALA A N 1
ATOM 924 C CA . ALA A 1 114 ? 5.391 -4.036 -0.281 1.00 81.12 114 ALA A CA 1
ATOM 925 C C . ALA A 1 114 ? 5.086 -5.461 0.218 1.00 81.12 114 ALA A C 1
ATOM 927 O O . ALA A 1 114 ? 5.093 -5.713 1.423 1.00 81.12 114 ALA A O 1
ATOM 928 N N . ASN A 1 115 ? 4.863 -6.409 -0.699 1.00 81.88 115 ASN A N 1
ATOM 929 C CA . ASN A 1 115 ? 4.686 -7.819 -0.348 1.00 81.88 115 ASN A CA 1
ATOM 930 C C . ASN A 1 115 ? 5.980 -8.462 0.161 1.00 81.88 115 ASN A C 1
ATOM 932 O O . ASN A 1 115 ? 5.931 -9.235 1.111 1.00 81.88 115 ASN A O 1
ATOM 936 N N . PHE A 1 116 ? 7.128 -8.122 -0.424 1.00 85.50 116 PHE A N 1
ATOM 937 C CA . PHE A 1 116 ? 8.438 -8.577 0.032 1.00 85.50 116 PHE A CA 1
ATOM 938 C C . PHE A 1 116 ? 8.702 -8.169 1.483 1.00 85.50 116 PHE A C 1
ATOM 940 O O . PHE A 1 116 ? 9.098 -9.020 2.271 1.00 85.50 116 PHE A O 1
ATOM 947 N N . LEU A 1 117 ? 8.436 -6.912 1.858 1.00 83.75 117 LEU A N 1
ATOM 948 C CA . LEU A 1 117 ? 8.637 -6.447 3.235 1.00 83.75 117 LEU A CA 1
ATOM 949 C C . LEU A 1 117 ? 7.803 -7.260 4.230 1.00 83.75 117 LEU A C 1
ATOM 951 O O . LEU A 1 117 ? 8.349 -7.771 5.203 1.00 83.75 117 LEU A O 1
ATOM 955 N N . LYS A 1 118 ? 6.518 -7.478 3.924 1.00 85.00 118 LYS A N 1
ATOM 956 C CA . LYS A 1 118 ? 5.638 -8.329 4.741 1.00 85.00 118 LYS A CA 1
ATOM 957 C C . LYS A 1 118 ? 6.142 -9.771 4.831 1.00 85.00 118 LYS A C 1
ATOM 959 O O . LYS A 1 118 ? 6.056 -10.395 5.879 1.00 85.00 118 LYS A O 1
ATOM 964 N N . GLN A 1 119 ? 6.650 -10.309 3.722 1.00 82.81 119 GLN A N 1
ATOM 965 C CA . GLN A 1 119 ? 7.156 -11.679 3.650 1.00 82.81 119 GLN A CA 1
ATOM 966 C C . GLN A 1 119 ? 8.468 -11.866 4.413 1.00 82.81 119 GLN A C 1
ATOM 968 O O . GLN A 1 119 ? 8.656 -12.909 5.021 1.00 82.81 119 GLN A O 1
ATOM 973 N N . VAL A 1 120 ? 9.373 -10.887 4.393 1.00 82.44 120 VAL A N 1
ATOM 974 C CA . VAL A 1 120 ? 10.634 -10.962 5.147 1.00 82.44 120 VAL A CA 1
ATOM 975 C C . VAL A 1 120 ? 10.395 -10.825 6.644 1.00 82.44 120 VAL A C 1
ATOM 977 O O . VAL A 1 120 ? 11.054 -11.524 7.408 1.00 82.44 120 VAL A O 1
ATOM 980 N N . GLU A 1 121 ? 9.457 -9.970 7.052 1.00 81.25 121 GLU A N 1
ATOM 981 C CA . GLU A 1 121 ? 9.060 -9.813 8.455 1.00 81.25 121 GLU A CA 1
ATOM 982 C C . GLU A 1 121 ? 8.415 -11.089 9.014 1.00 81.25 121 GLU A C 1
ATOM 984 O O . GLU A 1 121 ? 8.694 -11.467 10.141 1.00 81.25 121 GLU A O 1
ATOM 989 N N . ALA A 1 122 ? 7.627 -11.806 8.206 1.00 77.88 122 ALA A N 1
ATOM 990 C CA . ALA A 1 122 ? 6.990 -13.061 8.611 1.00 77.88 122 ALA A CA 1
ATOM 991 C C . ALA A 1 122 ? 7.943 -14.274 8.684 1.00 77.88 122 ALA A C 1
ATOM 993 O O . ALA A 1 122 ? 7.522 -15.359 9.082 1.00 77.88 122 ALA A O 1
ATOM 994 N N . VAL A 1 123 ? 9.199 -14.138 8.243 1.00 78.00 123 VAL A N 1
ATOM 995 C CA . VAL A 1 123 ? 10.186 -15.224 8.278 1.00 78.00 123 VAL A CA 1
ATOM 996 C C . VAL A 1 123 ? 11.112 -15.025 9.478 1.00 78.00 123 VAL A C 1
ATOM 998 O O . VAL A 1 123 ? 12.135 -14.335 9.386 1.00 78.00 123 VAL A O 1
ATOM 1001 N N . ASP A 1 124 ? 10.773 -15.710 10.573 1.00 64.00 124 ASP A N 1
ATOM 1002 C CA . ASP A 1 124 ? 11.520 -15.795 11.842 1.00 64.00 124 ASP A CA 1
ATOM 1003 C C . ASP A 1 124 ? 12.820 -16.625 11.721 1.00 64.00 124 ASP A C 1
ATOM 1005 O O . ASP A 1 124 ? 13.107 -17.515 12.518 1.00 64.00 124 ASP A O 1
ATOM 1009 N N . ASP A 1 125 ? 13.613 -16.390 10.675 1.00 62.22 125 ASP A N 1
ATOM 1010 C CA . ASP A 1 125 ? 14.912 -17.047 10.490 1.00 62.22 125 ASP A CA 1
ATOM 1011 C C . ASP A 1 125 ? 16.008 -16.165 11.129 1.00 62.22 125 ASP A C 1
ATOM 1013 O O . ASP A 1 125 ? 16.369 -15.107 10.583 1.00 62.22 125 ASP A O 1
ATOM 1017 N N . GLU A 1 126 ? 16.489 -16.582 12.310 1.00 57.12 126 GLU A N 1
ATOM 1018 C CA . GLU A 1 126 ? 17.439 -15.892 13.216 1.00 57.12 126 GLU A CA 1
ATOM 1019 C C . GLU A 1 126 ? 18.899 -15.842 12.706 1.00 57.12 126 GLU A C 1
ATOM 1021 O O . GLU A 1 126 ? 19.860 -15.931 13.467 1.00 57.12 126 GLU A O 1
ATOM 1026 N N . GLY A 1 127 ? 19.105 -15.736 11.393 1.00 59.00 127 GLY A N 1
ATOM 1027 C CA . GLY A 1 127 ? 20.422 -15.986 10.792 1.00 59.00 127 GLY A CA 1
ATOM 1028 C C . GLY A 1 127 ? 21.025 -14.873 9.944 1.00 59.00 127 GLY A C 1
ATOM 1029 O O . GLY A 1 127 ? 22.067 -15.107 9.332 1.00 59.00 127 GLY A O 1
ATOM 1030 N N . LEU A 1 128 ? 20.388 -13.707 9.814 1.00 61.94 128 LEU A N 1
ATOM 1031 C CA . LEU A 1 128 ? 20.876 -12.646 8.924 1.00 61.94 128 LEU A CA 1
ATOM 1032 C C . LEU A 1 128 ? 21.072 -11.340 9.677 1.00 61.94 128 LEU A C 1
ATOM 1034 O O . LEU A 1 128 ? 20.135 -10.831 10.287 1.00 61.94 128 LEU A O 1
ATOM 1038 N N . ASP A 1 129 ? 22.287 -10.808 9.582 1.00 67.75 129 ASP A N 1
ATOM 1039 C CA . ASP A 1 129 ? 22.615 -9.471 10.052 1.00 67.75 129 ASP A CA 1
ATOM 1040 C C . ASP A 1 129 ? 21.802 -8.403 9.289 1.00 67.75 129 ASP A C 1
ATOM 1042 O O . ASP A 1 129 ? 21.447 -8.542 8.110 1.00 67.75 129 ASP A O 1
ATOM 1046 N N . GLU A 1 130 ? 21.467 -7.317 9.987 1.00 65.44 130 GLU A N 1
ATOM 1047 C CA . GLU A 1 130 ? 20.730 -6.183 9.413 1.00 65.44 130 GLU A CA 1
ATOM 1048 C C . GLU A 1 130 ? 21.482 -5.555 8.227 1.00 65.44 130 GLU A C 1
ATOM 1050 O O . GLU A 1 130 ? 20.869 -5.041 7.287 1.00 65.44 130 GLU A O 1
ATOM 1055 N N . GLU A 1 131 ? 22.813 -5.666 8.221 1.00 69.88 131 GLU A N 1
ATOM 1056 C CA . GLU A 1 131 ? 23.686 -5.160 7.165 1.00 69.88 131 GLU A CA 1
ATOM 1057 C C . GLU A 1 131 ? 23.473 -5.893 5.828 1.00 69.88 131 GLU A C 1
ATOM 1059 O O . GLU A 1 131 ? 23.356 -5.247 4.781 1.00 69.88 131 GLU A O 1
ATOM 1064 N N . THR A 1 132 ? 23.312 -7.223 5.831 1.00 67.19 132 THR A N 1
ATOM 1065 C CA . THR A 1 132 ? 23.012 -7.994 4.611 1.00 67.19 132 THR A CA 1
ATOM 1066 C C . THR A 1 132 ? 21.621 -7.672 4.071 1.00 67.19 132 THR A C 1
ATOM 1068 O O . THR A 1 132 ? 21.432 -7.596 2.850 1.00 67.19 132 THR A O 1
ATOM 1071 N N . ILE A 1 133 ? 20.645 -7.449 4.956 1.00 66.94 133 ILE A N 1
ATOM 1072 C CA . ILE A 1 133 ? 19.292 -7.028 4.569 1.00 66.94 133 ILE A CA 1
ATOM 1073 C C . ILE A 1 133 ? 19.362 -5.659 3.875 1.00 66.94 133 ILE A C 1
ATOM 1075 O O . ILE A 1 133 ? 18.866 -5.510 2.753 1.00 66.94 133 ILE A O 1
ATOM 1079 N N . ALA A 1 134 ? 20.053 -4.688 4.477 1.00 70.94 134 ALA A N 1
ATOM 1080 C CA . ALA A 1 134 ? 20.226 -3.348 3.919 1.00 70.94 134 ALA A CA 1
ATOM 1081 C C . ALA A 1 134 ? 20.982 -3.355 2.574 1.00 70.94 134 ALA A C 1
ATOM 1083 O O . ALA A 1 134 ? 20.545 -2.722 1.606 1.00 70.94 134 ALA A O 1
ATOM 1084 N N . ALA A 1 135 ? 22.072 -4.122 2.461 1.00 68.12 135 ALA A N 1
ATOM 1085 C CA . ALA A 1 135 ? 22.868 -4.236 1.236 1.00 68.12 135 ALA A CA 1
ATOM 1086 C C . ALA A 1 135 ? 22.074 -4.842 0.063 1.00 68.12 135 ALA A C 1
ATOM 1088 O O . ALA A 1 135 ? 22.214 -4.434 -1.099 1.00 68.12 135 ALA A O 1
ATOM 1089 N N . ALA A 1 136 ? 21.196 -5.800 0.348 1.00 64.06 136 ALA A N 1
ATOM 1090 C CA . ALA A 1 136 ? 20.330 -6.392 -0.658 1.00 64.06 136 ALA A CA 1
ATOM 1091 C C . ALA A 1 136 ? 19.178 -5.465 -1.075 1.00 64.06 136 ALA A C 1
ATOM 1093 O O . ALA A 1 136 ? 18.882 -5.374 -2.272 1.00 64.06 136 ALA A O 1
ATOM 1094 N N . MET A 1 137 ? 18.591 -4.708 -0.137 1.00 67.44 137 MET A N 1
ATOM 1095 C CA . MET A 1 137 ? 17.634 -3.646 -0.474 1.00 67.44 137 MET A CA 1
ATOM 1096 C C . MET A 1 137 ? 18.278 -2.586 -1.385 1.00 67.44 137 MET A C 1
ATOM 1098 O O . MET A 1 137 ? 17.697 -2.198 -2.405 1.00 67.44 137 MET A O 1
ATOM 1102 N N . ALA A 1 138 ? 19.522 -2.191 -1.096 1.00 65.88 138 ALA A N 1
ATOM 1103 C CA . ALA A 1 138 ? 20.293 -1.270 -1.931 1.00 65.88 138 ALA A CA 1
ATOM 1104 C C . ALA A 1 138 ? 20.603 -1.848 -3.328 1.00 65.88 138 ALA A C 1
ATOM 1106 O O . ALA A 1 138 ? 20.533 -1.135 -4.332 1.00 65.88 138 ALA A O 1
ATOM 1107 N N . SER A 1 139 ? 20.876 -3.152 -3.427 1.00 61.62 139 SER A N 1
ATOM 1108 C CA . SER A 1 139 ? 21.140 -3.838 -4.702 1.00 61.62 139 SER A CA 1
ATOM 1109 C C . SER A 1 139 ? 19.891 -3.944 -5.590 1.00 61.62 139 SER A C 1
ATOM 1111 O O . SER A 1 139 ? 19.979 -3.745 -6.806 1.00 61.62 139 SER A O 1
ATOM 1113 N N . GLY A 1 140 ? 18.713 -4.175 -4.997 1.00 56.81 140 GLY A N 1
ATOM 1114 C CA . GLY A 1 140 ? 17.425 -4.095 -5.697 1.00 56.81 140 GLY A CA 1
ATOM 1115 C C . GLY A 1 140 ? 17.154 -2.692 -6.253 1.00 56.81 140 GLY A C 1
ATOM 1116 O O . GLY A 1 140 ? 16.726 -2.542 -7.398 1.00 56.81 140 GLY A O 1
ATOM 1117 N N . ALA A 1 141 ? 17.499 -1.648 -5.494 1.00 52.44 141 ALA A N 1
ATOM 1118 C CA . ALA A 1 141 ? 17.424 -0.265 -5.961 1.00 52.44 141 ALA A CA 1
ATOM 1119 C C . ALA A 1 141 ? 18.463 0.063 -7.055 1.00 52.44 141 ALA A C 1
ATOM 1121 O O . ALA A 1 141 ? 18.165 0.828 -7.971 1.00 52.44 141 ALA A O 1
ATOM 1122 N N . ALA A 1 142 ? 19.657 -0.537 -7.028 1.00 49.09 142 ALA A N 1
ATOM 1123 C CA . ALA A 1 142 ? 20.683 -0.351 -8.059 1.00 49.09 142 ALA A CA 1
ATOM 1124 C C . ALA A 1 142 ? 20.323 -1.021 -9.402 1.00 49.09 142 ALA A C 1
ATOM 1126 O O . ALA A 1 142 ? 20.650 -0.485 -10.468 1.00 49.09 142 ALA A O 1
ATOM 1127 N N . ALA A 1 143 ? 19.580 -2.137 -9.383 1.00 50.62 143 ALA A N 1
ATOM 1128 C CA . ALA A 1 143 ? 19.025 -2.752 -10.594 1.00 50.62 143 ALA A CA 1
ATOM 1129 C C . ALA A 1 143 ? 18.109 -1.785 -11.381 1.00 50.62 143 ALA A C 1
ATOM 1131 O O . ALA A 1 143 ? 18.088 -1.841 -12.616 1.00 50.62 143 ALA A O 1
ATOM 1132 N N . LYS A 1 144 ? 17.469 -0.815 -10.697 1.00 49.81 144 LYS A N 1
ATOM 1133 C CA . LYS A 1 144 ? 16.671 0.270 -11.306 1.00 49.81 144 LYS A CA 1
ATOM 1134 C C . LYS A 1 144 ? 17.474 1.146 -12.280 1.00 49.81 144 LYS A C 1
ATOM 1136 O O . LYS A 1 144 ? 16.895 1.712 -13.205 1.00 49.81 144 LYS A O 1
ATOM 1141 N N . LYS A 1 145 ? 18.801 1.268 -12.114 1.00 47.62 145 LYS A N 1
ATOM 1142 C CA . LYS A 1 145 ? 19.650 2.127 -12.968 1.00 47.62 145 LYS A CA 1
ATOM 1143 C C . LYS A 1 145 ? 20.260 1.413 -14.178 1.00 47.62 145 LYS A C 1
ATOM 1145 O O . LYS A 1 145 ? 20.581 2.082 -15.156 1.00 47.62 145 LYS A O 1
ATOM 1150 N N . LYS A 1 146 ? 20.408 0.082 -14.159 1.00 46.66 146 LYS A N 1
ATOM 1151 C CA . LYS A 1 146 ? 21.181 -0.647 -15.191 1.00 46.66 146 LYS A CA 1
ATOM 1152 C C . LYS A 1 146 ? 20.348 -1.218 -16.351 1.00 46.66 146 LYS A C 1
ATOM 1154 O O . LYS A 1 146 ? 20.908 -1.498 -17.405 1.00 46.66 146 LYS A O 1
ATOM 1159 N N . LYS A 1 147 ? 19.019 -1.350 -16.220 1.00 46.28 147 LYS A N 1
ATOM 1160 C CA . LYS A 1 147 ? 18.148 -1.974 -17.250 1.00 46.28 147 LYS A CA 1
ATOM 1161 C C . LYS A 1 147 ? 17.633 -1.008 -18.338 1.00 46.28 147 LYS A C 1
ATOM 1163 O O . LYS A 1 147 ? 16.715 -1.355 -19.070 1.00 46.28 147 LYS A O 1
ATOM 1168 N N . LYS A 1 148 ? 18.221 0.191 -18.484 1.00 45.31 148 LYS A N 1
ATOM 1169 C CA . LYS A 1 148 ? 17.909 1.133 -19.586 1.00 45.31 148 LYS A CA 1
ATOM 1170 C C . LYS A 1 148 ? 18.954 1.182 -20.708 1.00 45.31 148 LYS A C 1
ATOM 1172 O O . LYS A 1 148 ? 18.756 1.909 -21.675 1.00 45.31 148 LYS A O 1
ATOM 1177 N N . THR A 1 149 ? 20.033 0.404 -20.628 1.00 44.00 149 THR A N 1
ATOM 1178 C CA . THR A 1 149 ? 21.115 0.423 -21.629 1.00 44.00 149 THR A CA 1
ATOM 1179 C C . THR A 1 149 ? 21.562 -0.989 -22.002 1.00 44.00 149 THR A C 1
ATOM 1181 O O . THR A 1 149 ? 22.672 -1.414 -21.699 1.00 44.00 149 THR A O 1
ATOM 1184 N N . SER A 1 150 ? 20.693 -1.754 -22.653 1.00 44.53 150 SER A N 1
ATOM 1185 C CA . SER A 1 150 ? 21.151 -2.877 -23.477 1.00 44.53 150 SER A CA 1
ATOM 1186 C C . SER A 1 150 ? 20.151 -3.113 -24.600 1.00 44.53 150 SER A C 1
ATOM 1188 O O . SER A 1 150 ? 19.398 -4.077 -24.621 1.00 44.53 150 SER A O 1
ATOM 1190 N N . ASN A 1 151 ? 20.110 -2.152 -25.518 1.00 40.84 151 ASN A N 1
ATOM 1191 C CA . ASN A 1 151 ? 19.809 -2.455 -26.904 1.00 40.84 151 ASN A CA 1
ATOM 1192 C C . ASN A 1 151 ? 21.079 -2.110 -27.677 1.00 40.84 151 ASN A C 1
ATOM 1194 O O . ASN A 1 151 ? 21.454 -0.941 -27.788 1.00 40.84 151 ASN A O 1
ATOM 1198 N N . SER A 1 152 ? 21.813 -3.143 -28.077 1.00 47.12 152 SER A N 1
ATOM 1199 C CA . SER A 1 152 ? 23.018 -2.992 -28.872 1.00 47.12 152 SER A CA 1
ATOM 1200 C C . SER A 1 152 ? 22.672 -2.381 -30.224 1.00 47.12 152 SER A C 1
ATOM 1202 O O . SER A 1 152 ? 21.681 -2.759 -30.844 1.00 47.12 152 SER A O 1
ATOM 1204 N N . ASN A 1 153 ? 23.590 -1.554 -30.712 1.00 46.06 153 ASN A N 1
ATOM 1205 C CA . ASN A 1 153 ? 23.718 -1.164 -32.109 1.00 46.06 153 ASN A CA 1
ATOM 1206 C C . ASN A 1 153 ? 22.804 -0.019 -32.577 1.00 46.06 153 ASN A C 1
ATOM 1208 O O . ASN A 1 153 ? 21.872 -0.212 -33.351 1.00 46.06 153 ASN A O 1
ATOM 1212 N N . LYS A 1 154 ? 23.154 1.212 -32.191 1.00 41.91 154 LYS A N 1
ATOM 1213 C CA . LYS A 1 154 ? 23.026 2.377 -33.074 1.00 41.91 154 LYS A CA 1
ATOM 1214 C C . LYS A 1 154 ? 24.167 3.345 -32.777 1.00 41.91 154 LYS A C 1
ATOM 1216 O O . LYS A 1 154 ? 24.392 3.725 -31.635 1.00 41.91 154 LYS A O 1
ATOM 1221 N N . ARG A 1 155 ? 24.905 3.632 -33.848 1.00 42.94 155 ARG A N 1
ATOM 1222 C CA . ARG A 1 155 ? 25.984 4.607 -34.017 1.00 42.94 155 ARG A CA 1
ATOM 1223 C C . ARG A 1 155 ? 26.031 5.691 -32.940 1.00 42.94 155 ARG A C 1
ATOM 1225 O O . ARG A 1 155 ? 25.069 6.429 -32.754 1.00 42.94 155 ARG A O 1
ATOM 1232 N N . SER A 1 156 ? 27.213 5.807 -32.339 1.00 48.62 156 SER A N 1
ATOM 1233 C CA . SER A 1 156 ? 27.752 7.052 -31.799 1.00 48.62 156 SER A CA 1
ATOM 1234 C C . SER A 1 156 ? 27.484 8.187 -32.793 1.00 48.62 156 SER A C 1
ATOM 1236 O O . SER A 1 156 ? 28.118 8.277 -33.843 1.00 48.62 156 SER A O 1
ATOM 1238 N N . LEU A 1 157 ? 26.472 8.990 -32.487 1.00 45.31 157 LEU A N 1
ATOM 1239 C CA . LEU A 1 157 ? 26.196 10.283 -33.089 1.00 45.31 157 LEU A CA 1
ATOM 1240 C C . LEU A 1 157 ? 26.237 11.259 -31.916 1.00 45.31 157 LEU A C 1
ATOM 1242 O O . LEU A 1 157 ? 25.368 11.244 -31.049 1.00 45.31 157 LEU A O 1
ATOM 1246 N N . THR A 1 158 ? 27.362 11.966 -31.862 1.00 43.44 158 THR A N 1
ATOM 1247 C CA . THR A 1 158 ? 27.642 13.260 -31.225 1.00 43.44 158 THR A CA 1
ATOM 1248 C C . THR A 1 158 ? 26.500 13.901 -30.427 1.00 43.44 158 THR A C 1
ATOM 1250 O O . THR A 1 158 ? 25.400 14.112 -30.935 1.00 43.44 158 THR A O 1
ATOM 1253 N N . SER A 1 159 ? 26.816 14.282 -29.188 1.00 46.62 159 SER A N 1
ATOM 1254 C CA . SER A 1 159 ? 25.904 14.714 -28.124 1.00 46.62 159 SER A CA 1
ATOM 1255 C C . SER A 1 159 ? 25.185 16.051 -28.314 1.00 46.62 159 SER A C 1
ATOM 1257 O O . SER A 1 159 ? 24.476 16.456 -27.398 1.00 46.62 159 SER A O 1
ATOM 1259 N N . ASP A 1 160 ? 25.303 16.744 -29.445 1.00 50.97 160 ASP A N 1
ATOM 1260 C CA . ASP A 1 160 ? 25.091 18.200 -29.417 1.00 50.97 160 ASP A CA 1
ATOM 1261 C C . ASP A 1 160 ? 23.851 18.716 -30.147 1.00 50.97 160 ASP A C 1
ATOM 1263 O O . ASP A 1 160 ? 23.665 19.925 -30.269 1.00 50.97 160 ASP A O 1
ATOM 1267 N N . THR A 1 161 ? 22.923 17.857 -30.579 1.00 58.06 161 THR A N 1
ATOM 1268 C CA . THR A 1 161 ? 21.602 18.351 -31.016 1.00 58.06 161 THR A CA 1
ATOM 1269 C C . THR A 1 161 ? 20.521 17.278 -30.905 1.00 58.06 161 THR A C 1
ATOM 1271 O O . THR A 1 161 ? 20.107 16.670 -31.890 1.00 58.06 161 THR A O 1
ATOM 1274 N N . LEU A 1 162 ? 20.017 17.030 -29.692 1.00 56.19 162 LEU A N 1
ATOM 1275 C CA . LEU A 1 162 ? 18.703 16.393 -29.570 1.00 56.19 162 LEU A CA 1
ATOM 1276 C C . LEU A 1 162 ? 17.645 17.393 -30.076 1.00 56.19 162 LEU A C 1
ATOM 1278 O O . LEU A 1 162 ? 17.629 18.526 -29.589 1.00 56.19 162 LEU A O 1
ATOM 1282 N N . PRO A 1 163 ? 16.763 17.016 -31.023 1.00 68.94 163 PRO A N 1
ATOM 1283 C CA . PRO A 1 163 ? 15.726 17.908 -31.532 1.00 68.94 163 PRO A CA 1
ATOM 1284 C C . PRO A 1 163 ? 14.896 18.469 -30.375 1.00 68.94 163 PRO A C 1
ATOM 1286 O O . PRO A 1 163 ? 14.448 17.706 -29.518 1.00 68.94 163 PRO A O 1
ATOM 1289 N N . ALA A 1 164 ? 14.662 19.783 -30.351 1.00 68.25 164 ALA A N 1
ATOM 1290 C CA . ALA A 1 164 ? 13.906 20.461 -29.291 1.00 68.25 164 ALA A CA 1
ATOM 1291 C C . ALA A 1 164 ? 12.558 19.774 -28.971 1.00 68.25 164 ALA A C 1
ATOM 1293 O O . ALA A 1 164 ? 12.135 19.746 -27.816 1.00 68.25 164 ALA A O 1
ATOM 1294 N N . ALA A 1 165 ? 11.943 19.130 -29.969 1.00 66.12 165 ALA A N 1
ATOM 1295 C CA . ALA A 1 165 ? 10.736 18.318 -29.830 1.00 66.12 165 ALA A CA 1
ATOM 1296 C C . ALA A 1 165 ? 10.877 17.142 -28.838 1.00 66.12 165 ALA A C 1
ATOM 1298 O O . ALA A 1 165 ? 9.987 16.923 -28.021 1.00 66.12 165 ALA A O 1
ATOM 1299 N N . LEU A 1 166 ? 12.008 16.426 -28.832 1.00 71.19 166 LEU A N 1
ATOM 1300 C CA . LEU A 1 166 ? 12.252 15.305 -27.909 1.00 71.19 166 LEU A CA 1
ATOM 1301 C C . LEU A 1 166 ? 12.449 15.776 -26.460 1.00 71.19 166 LEU A C 1
ATOM 1303 O O . LEU A 1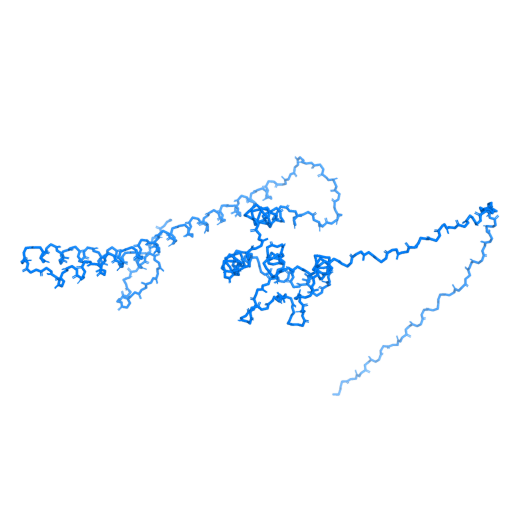 166 ? 12.032 15.104 -25.515 1.00 71.19 166 LEU A O 1
ATOM 1307 N N . MET A 1 167 ? 13.063 16.946 -26.268 1.00 75.38 167 MET A N 1
ATOM 1308 C CA . MET A 1 167 ? 13.204 17.552 -24.940 1.00 75.38 167 MET A CA 1
ATOM 1309 C C . MET A 1 167 ? 11.867 18.096 -24.421 1.00 75.38 167 MET A C 1
ATOM 1311 O O . MET A 1 167 ? 11.576 17.951 -23.232 1.00 75.38 167 MET A O 1
ATOM 1315 N N . ALA A 1 168 ? 11.038 18.669 -25.299 1.00 74.69 168 ALA A N 1
ATOM 1316 C CA . ALA A 1 168 ? 9.685 19.107 -24.967 1.00 74.69 168 ALA A CA 1
ATOM 1317 C C . ALA A 1 168 ? 8.798 17.924 -24.545 1.00 74.69 168 ALA A C 1
ATOM 1319 O O . ALA A 1 168 ? 8.168 17.974 -23.489 1.00 74.69 168 ALA A O 1
ATOM 1320 N N . GLU A 1 169 ? 8.833 16.817 -25.290 1.00 73.12 169 GLU A N 1
ATOM 1321 C CA . GLU A 1 169 ? 8.084 15.605 -24.945 1.00 73.12 169 GLU A CA 1
ATOM 1322 C C . GLU A 1 169 ? 8.531 15.015 -23.596 1.00 73.12 169 GLU A C 1
ATOM 1324 O O . GLU A 1 169 ? 7.707 14.637 -22.759 1.00 73.12 169 GLU A O 1
ATOM 1329 N N . LYS A 1 170 ? 9.843 14.994 -23.326 1.00 76.62 170 LYS A N 1
ATOM 1330 C CA . LYS A 1 170 ? 10.379 14.539 -22.036 1.00 76.62 170 LYS A CA 1
ATOM 1331 C C . LYS A 1 170 ? 9.912 15.418 -20.869 1.00 76.62 170 LYS A C 1
ATOM 1333 O O . LYS A 1 170 ? 9.601 14.875 -19.811 1.00 76.62 170 LYS A O 1
ATOM 1338 N N . ARG A 1 171 ? 9.840 16.744 -21.049 1.00 79.25 171 ARG A N 1
ATOM 1339 C CA . ARG A 1 171 ? 9.323 17.673 -20.027 1.00 79.25 171 ARG A CA 1
ATOM 1340 C C . ARG A 1 171 ? 7.842 17.434 -19.744 1.00 79.25 171 ARG A C 1
ATOM 1342 O O . ARG A 1 171 ? 7.482 17.318 -18.580 1.00 79.25 171 ARG A O 1
ATOM 1349 N N . LEU A 1 172 ? 7.015 17.255 -20.775 1.00 80.88 172 LEU A N 1
ATOM 1350 C CA . LEU A 1 172 ? 5.588 16.950 -20.598 1.00 80.88 172 LEU A CA 1
ATOM 1351 C C . LEU A 1 172 ? 5.371 15.652 -19.812 1.00 80.88 172 LEU A C 1
ATOM 1353 O O . LEU A 1 172 ? 4.571 15.620 -18.883 1.00 80.88 172 LEU A O 1
ATOM 1357 N N . ARG A 1 173 ? 6.141 14.598 -20.112 1.00 75.75 173 ARG A N 1
ATOM 1358 C CA . ARG A 1 173 ? 6.075 13.336 -19.355 1.00 75.75 173 ARG A CA 1
ATOM 1359 C C . ARG A 1 173 ? 6.524 13.495 -17.901 1.00 75.75 173 ARG A C 1
ATOM 1361 O O . ARG A 1 173 ? 5.947 12.872 -17.016 1.00 75.75 173 ARG A O 1
ATOM 1368 N N . MET A 1 174 ? 7.556 14.299 -17.639 1.00 76.31 174 MET A N 1
ATOM 1369 C CA . MET A 1 174 ? 7.994 14.580 -16.267 1.00 76.31 174 MET A CA 1
ATOM 1370 C C . MET A 1 174 ? 6.948 15.381 -15.487 1.00 76.31 174 MET A C 1
ATOM 1372 O O . MET A 1 174 ? 6.693 15.045 -14.335 1.00 76.31 174 MET A O 1
ATOM 1376 N N . ASN A 1 175 ? 6.305 16.363 -16.122 1.00 84.69 175 ASN A N 1
ATOM 1377 C CA . ASN A 1 175 ? 5.236 17.150 -15.511 1.00 84.69 175 ASN A CA 1
ATOM 1378 C C . ASN A 1 175 ? 4.014 16.279 -15.200 1.00 84.69 175 ASN A C 1
A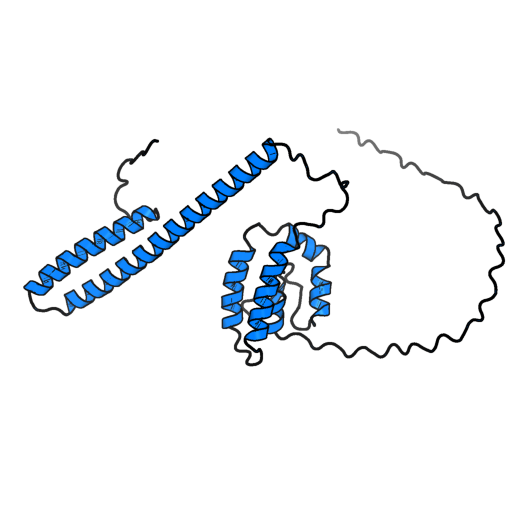TOM 1380 O O . ASN A 1 175 ? 3.573 16.257 -14.058 1.00 84.69 175 ASN A O 1
ATOM 1384 N N . ALA A 1 176 ? 3.557 15.458 -16.152 1.00 83.62 176 ALA A N 1
ATOM 1385 C CA . ALA A 1 176 ? 2.451 14.526 -15.928 1.00 83.62 176 ALA A CA 1
ATOM 1386 C C . ALA A 1 176 ? 2.747 13.535 -14.785 1.00 83.62 176 ALA A C 1
ATOM 1388 O O . ALA A 1 176 ? 1.889 13.249 -13.954 1.00 83.62 176 ALA A O 1
ATOM 1389 N N . ASN A 1 177 ? 3.986 13.039 -14.692 1.00 80.38 177 ASN A N 1
ATOM 1390 C CA . ASN A 1 177 ? 4.395 12.188 -13.574 1.00 80.38 177 ASN A CA 1
ATOM 1391 C C . ASN A 1 177 ? 4.425 12.946 -12.237 1.00 80.38 177 ASN A C 1
ATOM 1393 O O . ASN A 1 177 ? 4.104 12.353 -11.209 1.00 80.38 177 ASN A O 1
ATOM 1397 N N . SER A 1 178 ? 4.814 14.224 -12.244 1.00 88.31 178 SER A N 1
ATOM 1398 C CA . SER A 1 178 ? 4.798 15.086 -11.058 1.00 88.31 178 SER A CA 1
ATOM 1399 C C . SER A 1 178 ? 3.371 15.317 -10.567 1.00 88.31 178 SER A C 1
ATOM 1401 O O . SER A 1 178 ? 3.096 15.090 -9.396 1.00 88.31 178 SER A O 1
ATOM 1403 N N . GLU A 1 179 ? 2.449 15.658 -11.466 1.00 87.88 179 GLU A N 1
ATOM 1404 C CA . GLU A 1 179 ? 1.027 15.840 -11.148 1.00 87.88 179 GLU A CA 1
ATOM 1405 C C . GLU A 1 179 ? 0.398 14.548 -10.613 1.00 87.88 179 GLU A C 1
ATOM 1407 O O . GLU A 1 179 ? -0.349 14.560 -9.639 1.00 87.88 179 GLU A O 1
ATOM 1412 N N . MET A 1 180 ? 0.727 13.399 -11.211 1.00 85.75 180 MET A N 1
ATOM 1413 C CA . MET A 1 180 ? 0.255 12.098 -10.726 1.00 85.75 180 MET A CA 1
ATOM 1414 C C . MET A 1 180 ? 0.816 11.737 -9.349 1.00 85.75 180 MET A C 1
ATOM 1416 O O . MET A 1 180 ? 0.178 10.988 -8.608 1.00 85.75 180 MET A O 1
ATOM 1420 N N . ARG A 1 181 ? 2.016 12.214 -9.014 1.00 86.81 181 ARG A N 1
ATOM 1421 C CA . ARG A 1 181 ? 2.610 12.025 -7.691 1.00 86.81 181 ARG A CA 1
ATOM 1422 C C . ARG A 1 181 ? 1.936 12.927 -6.664 1.00 86.81 181 ARG A C 1
ATOM 1424 O O . ARG A 1 181 ? 1.533 12.435 -5.621 1.00 86.81 181 ARG A O 1
ATOM 1431 N N . GLU A 1 182 ? 1.747 14.197 -6.995 1.00 89.12 182 GLU A N 1
ATOM 1432 C CA . GLU A 1 182 ? 1.054 15.163 -6.143 1.00 89.12 182 GLU A CA 1
ATOM 1433 C C . GLU A 1 182 ? -0.381 14.711 -5.838 1.00 89.12 182 GLU A C 1
ATOM 1435 O O . GLU A 1 182 ? -0.796 14.702 -4.683 1.00 89.12 182 GLU A O 1
ATOM 1440 N N . LYS A 1 183 ? -1.113 14.209 -6.843 1.00 88.56 183 LYS A N 1
ATOM 1441 C CA . LYS A 1 183 ? -2.447 13.620 -6.637 1.00 88.56 183 LYS A CA 1
ATOM 1442 C C . LYS A 1 183 ? -2.429 12.455 -5.646 1.00 88.56 183 LYS A C 1
ATOM 1444 O O . LYS A 1 183 ? -3.300 12.399 -4.783 1.00 88.56 183 LYS A O 1
ATOM 1449 N N . ARG A 1 184 ? -1.433 11.562 -5.729 1.00 89.94 184 ARG A N 1
ATOM 1450 C CA . ARG A 1 184 ? -1.269 10.460 -4.764 1.00 89.94 184 ARG A CA 1
ATOM 1451 C C . ARG A 1 184 ? -0.961 10.971 -3.362 1.00 89.94 184 ARG A C 1
ATOM 1453 O O . ARG A 1 184 ? -1.548 10.485 -2.406 1.00 89.94 184 ARG A O 1
ATOM 1460 N N . GLU A 1 185 ? -0.086 11.963 -3.237 1.00 93.50 185 GLU A N 1
ATOM 1461 C CA . GLU A 1 185 ? 0.273 12.554 -1.943 1.00 93.50 185 GLU A CA 1
ATOM 1462 C C . GLU A 1 185 ? -0.943 13.236 -1.282 1.00 93.50 185 GLU A C 1
ATOM 1464 O O . GLU A 1 185 ? -1.172 13.073 -0.081 1.00 93.50 185 GLU A O 1
ATOM 1469 N N . ILE A 1 186 ? -1.782 13.919 -2.070 1.00 93.62 186 ILE A N 1
ATOM 1470 C CA . ILE A 1 186 ? -3.050 14.505 -1.609 1.00 93.62 186 ILE A CA 1
ATOM 1471 C C . ILE A 1 186 ? -4.042 13.415 -1.180 1.00 93.62 186 ILE A C 1
ATOM 1473 O O . ILE A 1 186 ? -4.658 13.522 -0.118 1.00 93.62 186 ILE A O 1
ATOM 1477 N N . GLU A 1 187 ? -4.202 12.358 -1.976 1.00 93.25 187 GLU A N 1
ATOM 1478 C CA . GLU A 1 187 ? -5.094 11.238 -1.658 1.00 93.25 187 GLU A CA 1
ATOM 1479 C C . GLU A 1 187 ? -4.656 10.508 -0.377 1.00 93.25 187 GLU A C 1
ATOM 1481 O O . GLU A 1 187 ? -5.472 10.266 0.515 1.00 93.25 187 GLU A O 1
ATOM 1486 N N . GLU A 1 188 ? -3.358 10.237 -0.222 1.00 93.25 188 GLU A N 1
ATOM 1487 C CA . GLU A 1 188 ? -2.781 9.643 0.987 1.00 93.25 188 GLU A CA 1
ATOM 1488 C C . GLU A 1 188 ? -3.003 10.521 2.223 1.00 93.25 188 GLU A C 1
ATOM 1490 O O . GLU A 1 188 ? -3.373 10.013 3.289 1.00 93.25 188 GLU A O 1
ATOM 1495 N N . HIS A 1 189 ? -2.813 11.838 2.093 1.00 96.00 189 HIS A N 1
ATOM 1496 C CA . HIS A 1 189 ? -3.089 12.790 3.165 1.00 96.00 189 HIS A CA 1
ATOM 1497 C C . HIS A 1 189 ? -4.569 12.772 3.564 1.00 96.00 189 HIS A C 1
ATOM 1499 O O . HIS A 1 189 ? -4.883 12.610 4.747 1.00 96.00 189 HIS A O 1
ATOM 1505 N N . ASN A 1 190 ? -5.478 12.861 2.590 1.00 94.75 190 ASN A N 1
ATOM 1506 C CA . ASN A 1 190 ? -6.921 12.809 2.830 1.00 94.75 190 ASN A CA 1
ATOM 1507 C C . ASN A 1 190 ? -7.328 11.494 3.502 1.00 94.75 190 ASN A C 1
ATOM 1509 O O . ASN A 1 190 ? -8.136 11.491 4.433 1.00 94.75 190 ASN A O 1
ATOM 1513 N N . MET A 1 191 ? -6.727 10.376 3.090 1.00 96.44 191 MET A N 1
ATOM 1514 C CA . MET A 1 191 ? -6.989 9.075 3.692 1.00 96.44 191 MET A CA 1
ATOM 1515 C C . MET A 1 191 ? -6.490 8.995 5.138 1.00 96.44 191 MET A C 1
ATOM 1517 O O . MET A 1 191 ? -7.173 8.435 5.999 1.00 96.44 191 MET A O 1
ATOM 1521 N N . ARG A 1 192 ? -5.321 9.568 5.436 1.00 96.25 192 ARG A N 1
ATOM 1522 C CA . ARG A 1 192 ? -4.807 9.656 6.808 1.00 96.25 192 ARG A CA 1
ATOM 1523 C C . ARG A 1 192 ? -5.741 10.488 7.687 1.00 96.25 192 ARG A C 1
ATOM 1525 O O . ARG A 1 192 ? -6.192 9.996 8.718 1.00 96.25 192 ARG A O 1
ATOM 1532 N N . GLN A 1 193 ? -6.108 11.683 7.229 1.00 97.38 193 GLN A N 1
ATOM 1533 C CA . GLN A 1 193 ? -6.996 12.591 7.955 1.00 97.38 193 GLN A CA 1
ATOM 1534 C C . GLN A 1 193 ? -8.392 12.001 8.187 1.00 97.38 193 GLN A C 1
ATOM 1536 O O . GLN A 1 193 ? -8.956 12.134 9.272 1.00 97.38 193 GLN A O 1
ATOM 1541 N N . TRP A 1 194 ? -8.944 11.281 7.208 1.00 96.50 194 TRP A N 1
ATOM 1542 C CA . TRP A 1 194 ? -10.215 10.578 7.379 1.00 96.50 194 TRP A CA 1
ATOM 1543 C C . TRP A 1 194 ? -10.144 9.496 8.465 1.00 96.50 194 TRP A C 1
ATOM 1545 O O . TRP A 1 194 ? -11.070 9.360 9.269 1.00 96.50 194 TRP A O 1
ATOM 1555 N N . LYS A 1 195 ? -9.048 8.721 8.512 1.00 96.06 195 LYS A N 1
ATOM 1556 C CA . LYS A 1 195 ? -8.843 7.683 9.539 1.00 96.06 195 LYS A CA 1
ATOM 1557 C C . LYS A 1 195 ? -8.709 8.295 10.931 1.00 96.06 195 LYS A C 1
ATOM 1559 O O . LYS A 1 195 ? -9.325 7.775 11.858 1.00 96.06 195 LYS A O 1
ATOM 1564 N N . GLU A 1 196 ? -7.952 9.383 11.058 1.00 95.56 196 GLU A N 1
ATOM 1565 C CA . GLU A 1 196 ? -7.792 10.134 12.310 1.00 95.56 196 GLU A CA 1
ATOM 1566 C C . GLU A 1 196 ? -9.143 10.659 12.808 1.00 95.56 196 GLU A C 1
ATOM 1568 O O . GLU A 1 196 ? -9.571 10.277 13.895 1.00 95.56 196 GLU A O 1
ATOM 1573 N N . ALA A 1 197 ? -9.887 11.393 11.971 1.00 96.12 197 ALA A N 1
ATOM 1574 C CA . ALA A 1 197 ? -11.206 11.918 12.330 1.00 96.12 197 ALA A CA 1
ATOM 1575 C C . ALA A 1 197 ? -12.192 10.802 12.722 1.00 96.12 197 ALA A C 1
ATOM 1577 O O . ALA A 1 197 ? -12.957 10.935 13.674 1.00 96.12 197 ALA A O 1
ATOM 1578 N N . ARG A 1 198 ? -12.163 9.657 12.024 1.00 95.94 198 ARG A N 1
ATOM 1579 C CA . ARG A 1 198 ? -12.993 8.492 12.372 1.00 95.94 198 ARG A CA 1
ATOM 1580 C C . ARG A 1 198 ? -12.622 7.898 13.736 1.00 95.94 198 ARG A C 1
ATOM 1582 O O . ARG A 1 198 ? -13.517 7.446 14.451 1.00 95.94 198 ARG A O 1
ATOM 1589 N N . GLN A 1 199 ? -11.336 7.844 14.081 1.00 97.12 199 GLN A N 1
ATOM 1590 C CA . GLN A 1 199 ? -10.884 7.356 15.386 1.00 97.12 199 GLN A CA 1
ATOM 1591 C C . GLN A 1 199 ? -11.210 8.344 16.509 1.00 97.12 199 GLN A C 1
ATOM 1593 O O . GLN A 1 199 ? -11.717 7.907 17.538 1.00 97.12 199 GLN A O 1
ATOM 1598 N N . GLU A 1 200 ? -10.978 9.643 16.305 1.00 96.94 200 GLU A N 1
ATOM 1599 C CA . GLU A 1 200 ? -11.348 10.709 17.250 1.00 96.94 200 GLU A CA 1
ATOM 1600 C C . GLU A 1 200 ? -12.843 10.661 17.564 1.00 96.94 200 GLU A C 1
ATOM 1602 O O . GLU A 1 200 ? -13.235 10.598 18.723 1.00 96.94 200 GLU A O 1
ATOM 1607 N N . LEU A 1 201 ? -13.678 10.537 16.534 1.00 97.06 201 LEU A N 1
ATOM 1608 C CA . LEU A 1 201 ? -15.126 10.409 16.675 1.00 97.06 201 LEU A CA 1
ATOM 1609 C C . LEU A 1 201 ? -15.521 9.155 17.472 1.00 97.06 201 LEU A C 1
ATOM 1611 O O . LEU A 1 201 ? -16.453 9.194 18.273 1.00 97.06 201 LEU A O 1
ATOM 1615 N N . LYS A 1 202 ? -14.803 8.034 17.298 1.00 97.75 202 LYS A N 1
ATOM 1616 C CA . LYS A 1 202 ? -15.021 6.832 18.117 1.00 97.75 202 LYS A CA 1
ATOM 1617 C C . LYS A 1 202 ? -14.698 7.093 19.593 1.00 97.75 202 LYS A C 1
ATOM 1619 O O . LYS A 1 202 ? -15.458 6.621 20.431 1.00 97.75 202 LYS A O 1
ATOM 1624 N N . ARG A 1 203 ? -13.614 7.820 19.893 1.00 97.12 203 ARG A N 1
ATOM 1625 C CA . ARG A 1 203 ? -13.221 8.172 21.269 1.00 97.12 203 ARG A CA 1
ATOM 1626 C C . ARG A 1 203 ? -14.212 9.145 21.904 1.00 97.12 203 ARG A C 1
ATOM 1628 O O . ARG A 1 203 ? -14.742 8.818 22.952 1.00 97.12 203 ARG A O 1
ATOM 1635 N N . ALA A 1 204 ? -14.562 10.235 21.221 1.00 97.25 204 ALA A N 1
ATOM 1636 C CA . ALA A 1 204 ? -15.528 11.218 21.717 1.00 97.25 204 ALA A CA 1
ATOM 1637 C C . ALA A 1 204 ? -16.907 10.595 22.002 1.00 97.25 204 ALA A C 1
ATOM 1639 O O . ALA A 1 204 ? -17.575 10.944 22.966 1.00 97.25 204 ALA A O 1
ATOM 1640 N N . ARG A 1 205 ? -17.336 9.612 21.194 1.00 97.31 205 ARG A N 1
ATOM 1641 C CA . ARG A 1 205 ? -18.568 8.847 21.460 1.00 97.31 205 ARG A CA 1
ATOM 1642 C C . ARG A 1 205 ? -18.476 7.907 22.659 1.00 97.31 205 ARG A C 1
ATOM 1644 O O . ARG A 1 205 ? -19.523 7.527 23.170 1.00 97.31 205 ARG A O 1
ATOM 1651 N N . GLU A 1 206 ? -17.284 7.433 23.006 1.00 98.00 206 GLU A N 1
ATOM 1652 C CA . GLU A 1 206 ? -17.073 6.643 24.224 1.00 98.00 206 GLU A CA 1
ATOM 1653 C C . GLU A 1 206 ? -17.077 7.561 25.441 1.00 98.00 206 GLU A C 1
ATOM 1655 O O . GLU A 1 206 ? -17.824 7.318 26.374 1.00 98.00 206 GLU A O 1
ATOM 1660 N N . GLU A 1 207 ? -16.349 8.672 25.366 1.00 97.00 207 GLU A N 1
ATOM 1661 C CA . GLU A 1 207 ? -16.305 9.690 26.415 1.00 97.00 207 GLU A CA 1
ATOM 1662 C C . GLU A 1 207 ? -17.708 10.220 26.733 1.00 97.00 207 GLU A C 1
ATOM 1664 O O . GLU A 1 207 ? -18.131 10.169 27.879 1.00 97.00 207 GLU A O 1
ATOM 1669 N N . LEU A 1 208 ? -18.511 10.545 25.710 1.00 97.31 208 LEU A N 1
ATOM 1670 C CA . LEU A 1 208 ? -19.909 10.951 25.894 1.00 97.31 208 LEU A CA 1
ATOM 1671 C C . LEU A 1 208 ? -20.773 9.884 26.599 1.00 97.31 208 LEU A C 1
ATOM 1673 O O . LEU A 1 208 ? -21.767 10.233 27.230 1.00 97.31 208 LEU A O 1
ATOM 1677 N N . ARG A 1 209 ? -20.445 8.586 26.486 1.00 97.38 209 ARG A N 1
ATOM 1678 C CA . ARG A 1 209 ? -21.155 7.525 27.229 1.00 97.38 209 ARG A CA 1
ATOM 1679 C C . ARG A 1 209 ? -20.775 7.494 28.708 1.00 97.38 209 ARG A C 1
ATOM 1681 O O . ARG A 1 209 ? -21.573 7.016 29.510 1.00 97.38 209 ARG A O 1
ATOM 1688 N N . GLU A 1 210 ? -19.566 7.929 29.040 1.00 97.62 210 GLU A N 1
ATOM 1689 C CA . GLU A 1 210 ? -19.014 7.912 30.395 1.00 97.62 210 GLU A CA 1
ATOM 1690 C C . GLU A 1 210 ? -19.303 9.218 31.154 1.00 97.62 210 GLU A C 1
ATOM 1692 O O . GLU A 1 210 ? -19.431 9.199 32.380 1.00 97.62 210 GLU A O 1
ATOM 1697 N N . THR A 1 211 ? -19.454 10.340 30.445 1.00 94.06 211 THR A N 1
ATOM 1698 C CA . THR A 1 211 ? -19.753 11.652 31.025 1.00 94.06 211 THR A CA 1
ATOM 1699 C C . THR A 1 211 ? -21.162 11.711 31.619 1.00 94.06 211 THR A C 1
ATOM 1701 O O . THR A 1 211 ? -22.149 11.343 30.985 1.00 94.06 211 THR A O 1
ATOM 1704 N N . VAL A 1 212 ? -21.258 12.228 32.847 1.00 95.88 212 VAL A N 1
ATOM 1705 C CA . VAL A 1 212 ? -22.528 12.428 33.574 1.00 95.88 212 VAL A CA 1
ATOM 1706 C C . VAL A 1 212 ? -22.881 13.917 33.703 1.00 95.88 212 VAL A C 1
ATOM 1708 O O . VAL A 1 212 ? -24.044 14.256 33.926 1.00 95.88 212 VAL A O 1
ATOM 1711 N N . ASP A 1 213 ? -21.901 14.815 33.557 1.00 96.50 213 ASP A N 1
ATOM 1712 C CA . ASP A 1 213 ? -22.122 16.260 33.616 1.00 96.50 213 ASP A CA 1
ATOM 1713 C C . ASP A 1 213 ? -22.808 16.761 32.337 1.00 96.50 213 ASP A C 1
ATOM 1715 O O . ASP A 1 213 ? -22.323 16.574 31.221 1.00 96.50 213 ASP A O 1
ATOM 1719 N N . GLY A 1 214 ? -23.948 17.433 32.506 1.00 95.50 214 GLY A N 1
ATOM 1720 C CA . GLY A 1 214 ? -24.739 17.961 31.401 1.00 95.50 214 GLY A CA 1
ATOM 1721 C C . GLY A 1 214 ? -24.030 19.051 30.593 1.00 95.50 214 GLY A C 1
ATOM 1722 O O . GLY A 1 214 ? -24.355 19.213 29.418 1.00 95.50 214 GLY A O 1
ATOM 1723 N N . ILE A 1 215 ? -23.078 19.786 31.183 1.00 96.56 215 ILE A N 1
ATOM 1724 C CA . ILE A 1 215 ? -22.306 20.805 30.453 1.00 96.56 215 ILE A CA 1
ATOM 1725 C C . ILE A 1 215 ? -21.272 20.129 29.547 1.00 96.56 215 ILE A C 1
ATOM 1727 O O . ILE A 1 215 ? -21.286 20.360 28.338 1.00 96.56 215 ILE A O 1
ATOM 1731 N N . GLU A 1 216 ? -20.449 19.232 30.097 1.00 95.75 216 GLU A N 1
ATOM 1732 C CA . GLU A 1 216 ? -19.465 18.463 29.318 1.00 95.75 216 GLU A CA 1
ATOM 1733 C C . GLU A 1 216 ? -20.137 17.625 28.218 1.00 95.75 216 GLU A C 1
ATOM 1735 O O . GLU A 1 216 ? -19.629 17.545 27.101 1.00 95.75 216 GLU A O 1
ATOM 1740 N N . MET A 1 217 ? -21.323 17.060 28.477 1.00 97.06 217 MET A N 1
ATOM 1741 C CA . MET A 1 217 ? -22.095 16.361 27.443 1.00 97.06 217 MET A CA 1
ATOM 1742 C C . MET A 1 217 ? -22.432 17.265 26.248 1.00 97.06 217 MET A C 1
ATOM 1744 O O . MET A 1 217 ? -22.295 16.834 25.103 1.00 97.06 217 MET A O 1
ATOM 1748 N N . GLN A 1 218 ? -22.863 18.510 26.481 1.00 97.19 218 GLN A N 1
ATOM 1749 C CA . GLN A 1 218 ? -23.197 19.442 25.394 1.00 97.19 218 GLN A CA 1
ATOM 1750 C C . GLN A 1 218 ? -21.965 19.842 24.575 1.00 97.19 218 GLN A C 1
ATOM 1752 O O . GLN A 1 218 ? -22.057 19.969 23.348 1.00 97.19 218 GLN A O 1
ATOM 1757 N N . GLU A 1 219 ? -20.820 20.022 25.233 1.00 96.94 219 GLU A N 1
ATOM 1758 C CA . GLU A 1 219 ? -19.546 20.304 24.568 1.00 96.94 219 GLU A CA 1
ATOM 1759 C C . GLU A 1 219 ? -19.108 19.113 23.701 1.00 96.94 219 GLU A C 1
ATOM 1761 O O . GLU A 1 219 ? -18.873 19.277 22.501 1.00 96.94 219 GLU A O 1
ATOM 1766 N N . LEU A 1 220 ? -19.142 17.892 24.247 1.00 97.25 220 LEU A N 1
ATOM 1767 C CA . LEU A 1 220 ? -18.824 16.664 23.510 1.00 97.25 220 LEU A CA 1
ATOM 1768 C C . LEU A 1 220 ? -19.773 16.421 22.327 1.00 97.25 220 LEU A C 1
ATOM 1770 O O . LEU A 1 220 ? -19.343 15.983 21.257 1.00 97.25 220 LEU A O 1
ATOM 1774 N N . GLU A 1 221 ? -21.064 16.731 22.460 1.00 97.00 221 GLU A N 1
ATOM 1775 C CA . GLU A 1 221 ? -22.013 16.668 21.344 1.00 97.00 221 GLU A CA 1
ATOM 1776 C C . GLU A 1 221 ? -21.676 17.668 20.227 1.00 97.00 221 GLU A C 1
ATOM 1778 O O . GLU A 1 221 ? -21.804 17.346 19.037 1.00 97.00 221 GLU A O 1
ATOM 1783 N N . ALA A 1 222 ? -21.241 18.882 20.579 1.00 97.62 222 ALA A N 1
ATOM 1784 C CA . ALA A 1 222 ? -20.775 19.868 19.609 1.00 97.62 222 ALA A CA 1
ATOM 1785 C C . ALA A 1 222 ? -19.502 19.391 18.894 1.00 97.62 222 ALA A C 1
ATOM 1787 O O . ALA A 1 222 ? -19.437 19.448 17.661 1.00 97.62 222 ALA A O 1
ATOM 1788 N N . ASP A 1 223 ? -18.554 18.824 19.633 1.00 97.00 223 ASP A N 1
ATOM 1789 C CA . ASP A 1 223 ? -17.324 18.269 19.076 1.00 97.00 223 ASP A CA 1
ATOM 1790 C C . ASP A 1 223 ? -17.589 17.077 18.156 1.00 97.00 223 ASP A C 1
ATOM 1792 O O . ASP A 1 223 ? -17.046 17.009 17.051 1.00 97.00 223 ASP A O 1
ATOM 1796 N N . ILE A 1 224 ? -18.498 16.172 18.528 1.00 97.81 224 ILE A N 1
ATOM 1797 C CA . ILE A 1 224 ? -18.908 15.054 17.668 1.00 97.81 224 ILE A CA 1
ATOM 1798 C C . ILE A 1 224 ? -19.506 15.563 16.351 1.00 97.81 224 ILE A C 1
ATOM 1800 O O . ILE A 1 224 ? -19.218 14.987 15.296 1.00 97.81 224 ILE A O 1
ATOM 1804 N N . ARG A 1 225 ? -20.308 16.639 16.367 1.00 96.94 225 ARG A N 1
ATOM 1805 C CA . ARG A 1 225 ? -20.834 17.255 15.133 1.00 96.94 225 ARG A CA 1
ATOM 1806 C C . ARG A 1 225 ? -19.706 17.794 14.252 1.00 96.94 225 ARG A C 1
ATOM 1808 O O . ARG A 1 225 ? -19.666 17.460 13.066 1.00 96.94 225 ARG A O 1
ATOM 1815 N N . ASN A 1 226 ? -18.760 18.530 14.831 1.00 97.06 226 ASN A N 1
ATOM 1816 C CA . ASN A 1 226 ? -17.597 19.061 14.113 1.00 97.06 226 ASN A CA 1
ATOM 1817 C C . ASN A 1 226 ? -16.729 17.934 13.518 1.00 97.06 226 ASN A C 1
ATOM 1819 O O . ASN A 1 226 ? -16.309 17.995 12.359 1.00 97.06 226 ASN A O 1
ATOM 1823 N N . LEU A 1 227 ? -16.508 16.856 14.277 1.00 96.12 227 LEU A N 1
ATOM 1824 C CA . LEU A 1 227 ? -15.767 15.677 13.824 1.00 96.12 227 LEU A CA 1
ATOM 1825 C C . LEU A 1 227 ? -16.495 14.926 12.702 1.00 96.12 227 LEU A C 1
ATOM 1827 O O . LEU A 1 227 ? -15.845 14.455 11.765 1.00 96.12 227 LEU A O 1
ATOM 1831 N N . MET A 1 228 ? -17.829 14.831 12.751 1.00 95.00 228 MET A N 1
ATOM 1832 C CA . MET A 1 228 ? -18.625 14.261 11.657 1.00 95.00 228 MET A CA 1
ATOM 1833 C C . MET A 1 228 ? -18.477 15.070 10.369 1.00 95.00 228 MET A C 1
ATOM 1835 O O . MET A 1 228 ? -18.256 14.482 9.308 1.00 95.00 228 MET A O 1
ATOM 1839 N N . GLU A 1 229 ? -18.539 16.399 10.449 1.00 95.62 229 GLU A N 1
ATOM 1840 C CA . GLU A 1 229 ? -18.358 17.266 9.285 1.00 95.62 229 GLU A CA 1
ATOM 1841 C C . GLU A 1 229 ? -16.938 17.157 8.710 1.00 95.62 229 GLU A C 1
ATOM 1843 O O . GLU A 1 229 ? -16.767 16.964 7.499 1.00 95.62 229 GLU A O 1
ATOM 1848 N N . ARG A 1 230 ? -15.913 17.185 9.573 1.00 95.75 230 ARG A N 1
ATOM 1849 C CA . ARG A 1 230 ? -14.508 16.993 9.183 1.00 95.75 230 ARG A CA 1
ATOM 1850 C C . ARG A 1 230 ? -14.300 15.639 8.501 1.00 95.75 230 ARG A C 1
ATOM 1852 O O . ARG A 1 230 ? -13.719 15.587 7.415 1.00 95.75 230 ARG A O 1
ATOM 1859 N N . LYS A 1 231 ? -14.824 14.548 9.076 1.00 95.94 231 LYS A N 1
ATOM 1860 C CA . LYS A 1 231 ? -14.790 13.205 8.465 1.00 95.94 231 LYS A CA 1
ATOM 1861 C C . LYS A 1 231 ? -15.471 13.211 7.092 1.00 95.94 231 LYS A C 1
ATOM 1863 O O . LYS A 1 231 ? -14.902 12.693 6.131 1.00 95.94 231 LYS A O 1
ATOM 1868 N N . ALA A 1 232 ? -16.661 13.801 6.981 1.00 94.19 232 ALA A N 1
ATOM 1869 C CA . ALA A 1 232 ? -17.415 13.858 5.730 1.00 94.19 232 ALA A CA 1
ATOM 1870 C C . ALA A 1 232 ? -16.675 14.650 4.640 1.00 94.19 232 ALA A C 1
ATOM 1872 O O . ALA A 1 232 ? -16.677 14.248 3.477 1.00 94.19 232 ALA A O 1
ATOM 1873 N N . ARG A 1 233 ? -15.985 15.738 5.003 1.00 95.00 233 ARG A N 1
ATOM 1874 C CA . ARG A 1 233 ? -15.156 16.518 4.074 1.00 95.00 233 ARG A CA 1
ATOM 1875 C C . ARG A 1 233 ? -14.044 15.672 3.452 1.00 95.00 233 ARG A C 1
ATOM 1877 O O . ARG A 1 233 ? -13.888 15.697 2.233 1.00 95.00 233 ARG A O 1
ATOM 1884 N N . PHE A 1 234 ? -13.314 14.897 4.255 1.00 94.69 234 PHE A N 1
ATOM 1885 C CA . PHE A 1 234 ? -12.267 14.014 3.730 1.00 94.69 234 PHE A CA 1
ATOM 1886 C C . PHE A 1 234 ? -12.836 12.823 2.953 1.00 94.69 234 PHE A C 1
ATOM 1888 O O . PHE A 1 234 ? -12.263 12.437 1.941 1.00 94.69 234 PHE A O 1
ATOM 1895 N N . ALA A 1 235 ? -13.993 12.288 3.354 1.00 93.19 235 ALA A N 1
ATOM 1896 C CA . ALA A 1 235 ? -14.677 11.241 2.593 1.00 93.19 235 ALA A CA 1
ATOM 1897 C C . ALA A 1 235 ? -15.055 11.725 1.181 1.00 93.19 235 ALA A C 1
ATOM 1899 O O . ALA A 1 235 ? -14.776 11.039 0.198 1.00 93.19 235 ALA A O 1
ATOM 1900 N N . ARG A 1 236 ? -15.603 12.947 1.068 1.00 93.25 236 ARG A N 1
ATOM 1901 C CA . ARG A 1 236 ? -15.902 13.588 -0.224 1.00 93.25 236 ARG A CA 1
ATOM 1902 C C . ARG A 1 236 ? -14.648 13.786 -1.072 1.00 93.25 236 ARG A C 1
ATOM 1904 O O . ARG A 1 236 ? -14.678 13.481 -2.258 1.00 93.25 236 ARG A O 1
ATOM 1911 N N . ALA A 1 237 ? -13.549 14.241 -0.469 1.00 92.25 237 ALA A N 1
ATOM 1912 C CA . ALA A 1 237 ? -12.278 14.421 -1.174 1.00 92.25 237 ALA A CA 1
ATOM 1913 C C . ALA A 1 237 ? -11.697 13.102 -1.725 1.00 92.25 237 ALA A C 1
ATOM 1915 O O . ALA A 1 237 ? -10.953 13.124 -2.698 1.00 92.25 237 ALA A O 1
ATOM 1916 N N . LEU A 1 238 ? -12.062 11.964 -1.127 1.00 93.19 238 LEU A N 1
ATOM 1917 C CA . LEU A 1 238 ? -11.682 10.617 -1.567 1.00 93.19 238 LEU A CA 1
ATOM 1918 C C . LEU A 1 238 ? -12.707 9.969 -2.515 1.00 93.19 238 LEU A C 1
ATOM 1920 O O . LEU A 1 238 ? -12.549 8.809 -2.883 1.00 93.19 238 LEU A O 1
ATOM 1924 N N . GLY A 1 239 ? -13.796 10.661 -2.865 1.00 92.25 239 GLY A N 1
ATOM 1925 C CA . GLY A 1 239 ? -14.885 10.079 -3.657 1.00 92.25 239 GLY A CA 1
ATOM 1926 C C . GLY A 1 239 ? -15.671 8.977 -2.930 1.00 92.25 239 GLY A C 1
ATOM 1927 O O . GLY A 1 239 ? -16.432 8.241 -3.557 1.00 92.25 239 GLY A O 1
ATOM 1928 N N . MET A 1 240 ? -15.521 8.855 -1.609 1.00 86.69 240 MET A N 1
ATOM 1929 C CA . MET A 1 240 ? -16.275 7.915 -0.781 1.00 86.69 240 MET A CA 1
ATOM 1930 C C . MET A 1 240 ? -17.641 8.535 -0.465 1.00 86.69 240 MET A C 1
ATOM 1932 O O . MET A 1 240 ? -17.824 9.183 0.566 1.00 86.69 240 MET A O 1
ATOM 1936 N N . VAL A 1 241 ? -18.600 8.399 -1.382 1.00 69.56 241 VAL A N 1
ATOM 1937 C CA . VAL A 1 241 ? -19.978 8.864 -1.164 1.00 69.56 241 VAL A CA 1
ATOM 1938 C C . VAL A 1 241 ? -20.651 7.946 -0.139 1.00 69.56 241 VAL A C 1
ATOM 1940 O O . VAL A 1 241 ? -21.126 6.862 -0.471 1.00 69.56 241 VAL A O 1
ATOM 1943 N N . GLU A 1 242 ? -20.690 8.369 1.127 1.00 57.56 242 GLU A N 1
ATOM 1944 C CA . GLU A 1 242 ? -21.529 7.743 2.157 1.00 57.56 242 GLU A CA 1
ATOM 1945 C C . GLU A 1 242 ? -23.002 8.128 1.897 1.00 57.56 242 GLU A C 1
ATOM 1947 O O . GLU A 1 242 ? -23.516 9.057 2.501 1.00 57.56 242 GLU A O 1
ATOM 1952 N N . GLY A 1 243 ? -23.667 7.448 0.955 1.00 59.00 243 GLY A N 1
ATOM 1953 C CA . GLY A 1 243 ? -25.123 7.211 0.958 1.00 59.00 243 GLY A CA 1
ATOM 1954 C C . GLY A 1 243 ? -26.094 8.375 1.233 1.00 59.00 243 GLY A C 1
ATOM 1955 O O . GLY A 1 243 ? -27.159 8.126 1.790 1.00 59.00 243 GLY A O 1
ATOM 1956 N N . GLY A 1 244 ? -25.785 9.610 0.844 1.00 54.31 244 GLY A N 1
ATOM 1957 C CA . GLY A 1 244 ? -26.700 10.754 0.896 1.00 54.31 244 GLY A CA 1
ATOM 1958 C C . GLY A 1 244 ? -26.551 11.576 -0.377 1.00 54.31 244 GLY A C 1
ATOM 1959 O O . GLY A 1 244 ? -25.427 11.747 -0.838 1.00 54.31 244 GLY A O 1
ATOM 1960 N N . GLU A 1 245 ? -27.684 11.980 -0.955 1.00 47.47 245 GLU A N 1
ATOM 1961 C CA . GLU A 1 245 ? -27.890 12.548 -2.297 1.00 47.47 245 GLU A CA 1
ATOM 1962 C C . GLU A 1 245 ? -26.684 13.211 -2.995 1.00 47.47 245 GLU A C 1
ATOM 1964 O O . GLU A 1 245 ? -25.939 13.982 -2.384 1.00 47.47 245 GLU A O 1
ATOM 1969 N N . PRO A 1 246 ? -26.531 12.994 -4.319 1.00 46.47 246 PRO A N 1
ATOM 1970 C CA . PRO A 1 246 ? -25.531 13.693 -5.112 1.00 46.47 246 PRO A CA 1
ATOM 1971 C C . PRO A 1 246 ? -25.777 15.202 -5.033 1.00 46.47 246 PRO A C 1
ATOM 1973 O O . PRO A 1 246 ? -26.706 15.729 -5.641 1.00 46.47 246 PRO A O 1
ATOM 1976 N N . HIS A 1 247 ? -24.920 15.912 -4.300 1.00 46.22 247 HIS A N 1
ATOM 1977 C CA . HIS A 1 247 ? -24.909 17.367 -4.328 1.00 46.22 247 HIS A CA 1
ATOM 1978 C C . HIS A 1 247 ? -24.527 17.793 -5.758 1.00 46.22 247 HIS A C 1
ATOM 1980 O O . HIS A 1 247 ? -23.457 17.396 -6.238 1.00 46.22 247 HIS A O 1
ATOM 1986 N N . PRO A 1 248 ? -25.380 18.543 -6.480 1.00 52.03 248 PRO A N 1
ATOM 1987 C CA . PRO A 1 248 ? -25.119 18.873 -7.869 1.00 52.03 248 PRO A CA 1
ATOM 1988 C C . PRO A 1 248 ? -23.866 19.742 -7.973 1.00 52.03 248 PRO A C 1
ATOM 1990 O O . PRO A 1 248 ? -23.795 20.828 -7.410 1.00 52.03 248 PRO A O 1
ATOM 1993 N N . HIS A 1 249 ? -22.897 19.227 -8.726 1.00 45.56 249 HIS A N 1
ATOM 1994 C CA . HIS A 1 249 ? -21.986 19.989 -9.571 1.00 45.56 249 HIS A CA 1
ATOM 1995 C C . HIS A 1 249 ? -21.322 21.230 -8.939 1.00 45.56 249 HIS A C 1
ATOM 1997 O O . HIS A 1 249 ? -21.751 22.361 -9.144 1.00 45.56 249 HIS A O 1
ATOM 2003 N N . GLN A 1 250 ? -20.136 21.048 -8.352 1.00 45.97 250 GLN A N 1
ATOM 2004 C CA . GLN A 1 250 ? -19.059 22.013 -8.599 1.00 45.97 250 GLN A CA 1
ATOM 2005 C C . GLN A 1 250 ? -18.325 21.583 -9.870 1.00 45.97 250 GLN A C 1
ATOM 2007 O O . GLN A 1 250 ? -17.324 20.874 -9.851 1.00 45.97 250 GLN A O 1
ATOM 2012 N N . GLN A 1 251 ? -18.892 21.997 -11.005 1.00 47.94 251 GLN A N 1
ATOM 2013 C CA . GLN A 1 251 ? -18.096 22.356 -12.174 1.00 47.94 251 GLN A CA 1
ATOM 2014 C C . GLN A 1 251 ? -17.170 23.499 -11.737 1.00 47.94 251 GLN A C 1
ATOM 2016 O O . GLN A 1 251 ? -17.588 24.651 -11.679 1.00 47.94 251 GLN A O 1
ATOM 2021 N N . LEU A 1 252 ? -15.925 23.185 -11.393 1.00 44.19 252 LEU A N 1
ATOM 2022 C CA . LEU A 1 252 ? -14.855 24.169 -11.482 1.00 44.19 252 LEU A CA 1
ATOM 2023 C C . LEU A 1 252 ? -14.254 24.018 -12.874 1.00 44.19 252 LEU A C 1
ATOM 2025 O O . LEU A 1 252 ? -13.403 23.167 -13.119 1.00 44.19 252 LEU A O 1
ATOM 2029 N N . GLY A 1 253 ? -14.788 24.811 -13.801 1.00 51.12 253 GLY A N 1
ATOM 2030 C CA . GLY A 1 253 ? -14.004 25.272 -14.934 1.00 51.12 253 GLY A CA 1
ATOM 2031 C C . GLY A 1 253 ? -13.035 26.337 -14.433 1.00 51.12 253 GLY A C 1
ATOM 2032 O O . GLY A 1 253 ? -13.468 27.264 -13.755 1.00 51.12 253 GLY A O 1
ATOM 2033 N N . VAL A 1 254 ? -11.742 26.121 -14.658 1.00 37.25 254 VAL A N 1
ATOM 2034 C CA . VAL A 1 254 ? -10.793 26.889 -15.491 1.00 37.25 254 VAL A CA 1
ATOM 2035 C C . VAL A 1 254 ? -9.449 26.176 -15.369 1.00 37.25 254 VAL A C 1
ATOM 2037 O O . VAL A 1 254 ? -9.034 25.902 -14.222 1.00 37.25 254 VAL A O 1
#

Sequence (254 aa):
MYTNQHQPAMNTMHTAEHLADLATGMPQAEYGHHPDHQHGKRPRAKPLTHKQALIKFWSRGIVLDADGSIKCSCSPCCKPQSWDSYAYTRHFQYKKHQKWEAEREAGWEDLAYANFLKQVEAVDDEGLDEETIAAAMASGAAAKKKKKTSNSNKRSLTSDTLPAALMAEKRLRMNANSEMREKREIEEHNMRQWKEARQELKRAREELRETVDGIEMQELEADIRNLMERKARFARALGMVEGGEPHPHQQLGV

Secondary structure (DSSP, 8-state):
-----PPPP--------------------------------PPPPPPPPHHHHHHHHGGGTEEE-TTS-EEETT-TT--GGG--HHHHHHHTTSHHHHHHHHHS-TTHHHHHHHHHHHHHHT---TT--HHHHHHHHHHHHHHHHHTT----------TT---HHHHHHHHHHHHHHHHHHHHHHHHHHHHHHHHHHHHHHHHHHHHHHH---HHHHHHHHHHHHHHHHHHHHHHHHTT---SS----------